Protein AF-A0ABD0LJW0-F1 (afdb_monomer)

Secondary structure (DSSP, 8-state):
-PPPHHHHHHHHHHHHHHHHHHHHHHHHHHHH-S-SEEEEEE---TT-TTPPEEEEEE-SSEEEEEEEETTEEEEEEEETT--SSS--GGGT--STTHHHHHHHHHHHHHHHHHHHHHHHHHHHHTTS-HHHHHHHHHHHHHHHHHHHHHHHHHHHHHHTTS-GGGB-GGGHHHHHHHHHHHHHHHHHHHHHHT-TTS-BTTB---------

pLDDT: mean 76.92, std 17.82, range [38.66, 97.75]

Sequence (212 aa):
MGVTRNQLYRRFTVVFLISGLVAISCLCAGIALPFWYEADWALHSPNDKDGPRYLVYQGLWSDYVCKQLDNYDDCVVNWHQDYRGDYREDMLHVMPKLNLLRGVELASLAFGVLSGIGLIFLPLSLTRGGWRQYLAQAVFAGFSLLAGFLAVLGVLVLTAKSAPSSLHWALVLPTVAGFLWLFNGSMSFVVCRYDPTYGTPDNPVVPIVESE

Solvent-accessible surface area (backbone atoms only — not comparable to full-atom values): 11427 Å² total; per-residue (Å²): 136,80,80,54,73,71,58,55,53,51,51,51,54,50,50,47,50,54,45,47,51,50,20,51,52,29,33,54,50,24,51,67,37,28,40,41,32,51,46,84,40,66,62,53,54,99,86,39,94,83,46,62,39,30,45,34,26,38,32,78,58,28,32,38,39,29,38,58,47,104,88,49,80,56,65,48,80,47,52,85,81,69,84,76,81,89,69,65,62,89,85,61,76,68,69,81,57,55,71,57,39,49,51,35,42,51,50,14,50,52,28,42,51,54,15,54,54,28,56,67,45,39,72,63,23,73,80,70,49,71,72,52,36,51,52,32,49,51,49,21,23,52,25,15,36,51,13,11,50,29,23,38,46,36,48,48,61,45,61,77,75,47,62,80,90,29,58,37,73,33,49,54,28,24,39,52,17,9,51,42,25,36,49,47,16,53,49,44,56,52,56,63,65,71,36,76,88,48,53,40,98,92,49,64,59,73,78,84,75,81,77,130

Nearest PDB structures (foldseek):
  8p3x-assembly1_F  TM=7.386E-01  e=5.254E-06  Rattus norvegicus
  7tnk-assembly1_A  TM=5.268E-01  e=1.361E-05  Rattus norvegicus
  1o5h-assembly1_B  TM=4.701E-01  e=3.563E+00  Thermotoga maritima
  8fls-assembly1_R  TM=3.733E-01  e=1.992E+00  Homo sapiens
  1lvf-assembly2_B  TM=4.101E-01  e=9.227E+00  Rattus norvegicus

Mean predicted aligned error: 10.53 Å

Structure (mmCIF, N/CA/C/O backbone):
data_AF-A0ABD0LJW0-F1
#
_entry.id   AF-A0ABD0LJW0-F1
#
loop_
_atom_site.group_PDB
_atom_site.id
_atom_site.type_symbol
_atom_site.label_atom_id
_atom_site.label_alt_id
_atom_site.label_comp_id
_atom_site.label_asym_id
_atom_site.label_entity_id
_atom_site.label_seq_id
_atom_site.pdbx_PDB_ins_code
_atom_site.Cartn_x
_atom_site.Cartn_y
_atom_site.Cartn_z
_atom_site.occupancy
_atom_site.B_iso_or_equiv
_atom_site.auth_seq_id
_atom_site.auth_comp_id
_atom_site.auth_asym_id
_atom_site.auth_atom_id
_atom_site.pdbx_PDB_model_num
ATOM 1 N N . MET A 1 1 ? -15.414 -20.878 31.503 1.00 40.34 1 MET A N 1
ATOM 2 C CA . MET A 1 1 ? -14.516 -19.777 31.919 1.00 40.34 1 MET A CA 1
ATOM 3 C C . MET A 1 1 ? -14.621 -18.673 30.877 1.00 40.34 1 MET A C 1
ATOM 5 O O . MET A 1 1 ? -14.101 -18.838 29.782 1.00 40.34 1 MET A O 1
ATOM 9 N N . GLY A 1 2 ? -15.405 -17.629 31.152 1.00 45.53 2 GLY A N 1
ATOM 10 C CA . GLY A 1 2 ? -15.681 -16.566 30.181 1.00 45.53 2 GLY A CA 1
ATOM 11 C C . GLY A 1 2 ? -14.517 -15.585 30.090 1.00 45.53 2 GLY A C 1
ATOM 12 O O . GLY A 1 2 ? -14.105 -15.025 31.103 1.00 45.53 2 GLY A O 1
ATOM 13 N N . VAL A 1 3 ? -13.983 -15.376 28.887 1.00 48.34 3 VAL A N 1
ATOM 14 C CA . VAL A 1 3 ? -13.090 -14.245 28.603 1.00 48.34 3 VAL A CA 1
ATOM 15 C C . VAL A 1 3 ? -13.869 -12.969 28.917 1.00 48.34 3 VAL A C 1
ATOM 17 O O . VAL A 1 3 ? -14.946 -12.751 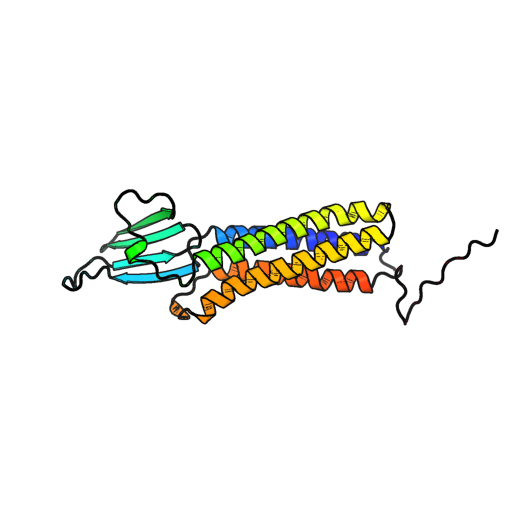28.366 1.00 48.34 3 VAL A O 1
ATOM 20 N N . THR A 1 4 ? -13.366 -12.135 29.826 1.00 61.56 4 THR A N 1
ATOM 21 C CA . THR A 1 4 ? -14.036 -10.874 30.160 1.00 61.56 4 THR A CA 1
ATOM 22 C C . THR A 1 4 ? -14.007 -9.941 28.943 1.00 61.56 4 THR A C 1
ATOM 24 O O . THR A 1 4 ? -12.991 -9.835 28.261 1.00 61.56 4 THR A O 1
ATOM 27 N N . ARG A 1 5 ? -15.124 -9.259 28.652 1.00 60.16 5 ARG A N 1
ATOM 28 C CA . ARG A 1 5 ? -15.349 -8.310 27.533 1.00 60.16 5 ARG A CA 1
ATOM 29 C C . ARG A 1 5 ? -14.132 -7.446 27.159 1.00 60.16 5 ARG A C 1
ATOM 31 O O . ARG A 1 5 ? -13.770 -7.338 25.989 1.00 60.16 5 ARG A O 1
ATOM 38 N N . ASN A 1 6 ? -13.457 -6.887 28.163 1.00 63.88 6 ASN A N 1
ATOM 39 C CA . ASN A 1 6 ? -12.286 -6.025 27.978 1.00 63.88 6 ASN A CA 1
ATOM 40 C C . ASN A 1 6 ? -11.052 -6.776 27.453 1.00 63.88 6 ASN A C 1
ATOM 42 O O . ASN A 1 6 ? -10.208 -6.177 26.793 1.00 63.88 6 ASN A O 1
ATOM 46 N N . GLN A 1 7 ? -10.929 -8.080 27.713 1.00 69.62 7 GLN A N 1
ATOM 47 C CA . GLN A 1 7 ? -9.833 -8.897 27.197 1.00 69.62 7 GLN A CA 1
ATOM 48 C C . GLN A 1 7 ? -10.007 -9.222 25.712 1.00 69.62 7 GLN A C 1
ATOM 50 O O . GLN A 1 7 ? -9.015 -9.202 24.988 1.00 69.62 7 GLN A O 1
ATOM 55 N N . LEU A 1 8 ? -11.233 -9.485 25.242 1.00 71.56 8 LEU A N 1
ATOM 56 C CA . LEU A 1 8 ? -11.484 -9.770 23.824 1.00 71.56 8 LEU A CA 1
ATOM 57 C C . LEU A 1 8 ? -11.224 -8.525 22.962 1.00 71.56 8 LEU A C 1
ATOM 59 O O . LEU A 1 8 ? -10.440 -8.587 22.016 1.00 71.56 8 LEU A O 1
ATOM 63 N N . TYR A 1 9 ? -11.789 -7.379 23.353 1.00 71.75 9 TYR A N 1
ATOM 64 C CA . TYR A 1 9 ? -11.564 -6.102 22.671 1.00 71.75 9 TYR A CA 1
ATOM 65 C C . TYR A 1 9 ? -10.090 -5.713 22.637 1.00 71.75 9 TYR A C 1
ATOM 67 O O . TYR A 1 9 ? -9.562 -5.383 21.581 1.00 71.75 9 TYR A O 1
ATOM 75 N N . ARG A 1 10 ? -9.390 -5.829 23.770 1.00 76.81 10 ARG A N 1
ATOM 76 C CA . ARG A 1 10 ? -7.961 -5.515 23.844 1.00 76.81 10 ARG A CA 1
ATOM 77 C C . ARG A 1 10 ? -7.123 -6.420 22.939 1.00 76.81 10 ARG A C 1
ATOM 79 O O . ARG A 1 10 ? -6.186 -5.930 22.319 1.00 76.81 10 ARG A O 1
ATOM 86 N N . ARG A 1 11 ? -7.462 -7.711 22.823 1.00 84.12 11 ARG A N 1
ATOM 87 C CA . ARG A 1 11 ? -6.785 -8.639 21.899 1.00 84.12 11 ARG A CA 1
ATOM 88 C C . ARG A 1 11 ? -6.999 -8.230 20.443 1.00 84.12 11 ARG A C 1
ATOM 90 O O . ARG A 1 11 ? -6.020 -8.136 19.711 1.00 84.12 11 ARG A O 1
ATOM 97 N N . PHE A 1 12 ? -8.232 -7.922 20.041 1.00 84.94 12 PHE A N 1
ATOM 98 C CA . PHE A 1 12 ? -8.511 -7.479 18.671 1.00 84.94 12 PHE A CA 1
ATOM 99 C C . PHE A 1 12 ? -7.875 -6.128 18.347 1.00 84.94 12 PHE A C 1
ATOM 101 O O . PHE A 1 12 ? -7.262 -6.000 17.294 1.00 84.94 12 PHE A O 1
ATOM 108 N N . THR A 1 13 ? -7.915 -5.153 19.258 1.00 84.62 13 THR A N 1
ATOM 109 C CA . THR A 1 13 ? -7.220 -3.871 19.065 1.00 84.62 13 THR A CA 1
ATOM 110 C C . THR A 1 13 ? -5.719 -4.070 18.862 1.00 84.62 13 THR A C 1
ATOM 112 O O . THR A 1 13 ? -5.146 -3.442 17.979 1.00 84.62 13 THR A O 1
ATOM 115 N N . VAL A 1 14 ? -5.079 -4.964 19.624 1.00 87.38 14 VAL A N 1
ATOM 116 C CA . VAL A 1 14 ? -3.652 -5.281 19.437 1.00 87.38 14 VAL A CA 1
ATOM 117 C C . VAL A 1 14 ? -3.401 -5.931 18.074 1.00 87.38 14 VAL A C 1
ATOM 119 O O . VAL A 1 14 ? -2.467 -5.534 17.382 1.00 87.38 14 VAL A O 1
ATOM 122 N N . VAL A 1 15 ? -4.244 -6.880 17.655 1.00 91.19 15 VAL A N 1
ATOM 123 C CA . VAL A 1 15 ? -4.134 -7.518 16.330 1.00 91.19 15 VAL A CA 1
ATOM 124 C C . VAL A 1 15 ? -4.293 -6.490 15.209 1.00 91.19 15 VAL A C 1
ATOM 126 O O . VAL A 1 15 ? -3.479 -6.472 14.287 1.00 91.19 15 VAL A O 1
ATOM 129 N N . PHE A 1 16 ? -5.285 -5.603 15.296 1.00 91.88 16 PHE A N 1
ATOM 130 C CA . PHE A 1 16 ? -5.503 -4.534 14.320 1.00 91.88 16 PHE A CA 1
ATOM 131 C C . PHE A 1 16 ? -4.353 -3.522 14.293 1.00 91.88 16 PHE A C 1
ATOM 133 O O . PHE A 1 16 ? -3.975 -3.056 13.223 1.00 91.88 16 PHE A O 1
ATOM 140 N N . LEU A 1 17 ? -3.753 -3.220 15.447 1.00 90.25 17 LEU A N 1
ATOM 141 C CA . LEU A 1 17 ? -2.597 -2.330 15.532 1.00 90.25 17 LEU A CA 1
ATOM 142 C C . LEU A 1 17 ? -1.371 -2.948 14.858 1.00 90.25 17 LEU A C 1
ATOM 144 O O . LEU A 1 17 ? -0.747 -2.303 14.021 1.00 90.25 17 LEU A O 1
ATOM 148 N N . ILE A 1 18 ? -1.047 -4.203 15.180 1.00 93.56 18 ILE A N 1
ATOM 149 C CA . ILE A 1 18 ? 0.107 -4.898 14.593 1.00 93.56 18 ILE A CA 1
ATOM 150 C C . ILE A 1 18 ? -0.082 -5.060 13.084 1.00 93.56 18 ILE A C 1
ATOM 152 O O . ILE A 1 18 ? 0.795 -4.686 12.312 1.00 93.56 18 ILE A O 1
ATOM 156 N N . SER A 1 19 ? -1.235 -5.570 12.651 1.00 95.00 19 SER A N 1
ATOM 157 C CA . SER A 1 19 ? -1.535 -5.733 11.222 1.00 95.00 19 SER A CA 1
ATOM 158 C C . SER A 1 19 ? -1.574 -4.398 10.475 1.00 95.00 19 SER A C 1
ATOM 160 O O . SER A 1 19 ? -1.090 -4.332 9.351 1.00 95.00 19 SER A O 1
ATOM 162 N N . GLY A 1 20 ? -2.082 -3.326 11.092 1.00 93.50 20 GLY A N 1
ATOM 163 C CA . GLY A 1 20 ? -2.064 -1.982 10.517 1.00 93.50 20 GLY A CA 1
ATOM 164 C C . GLY A 1 20 ? -0.648 -1.429 10.349 1.00 93.50 20 GLY A C 1
ATOM 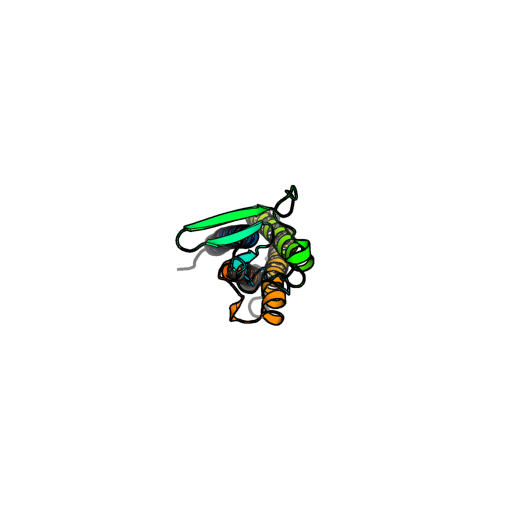165 O O . GLY A 1 20 ? -0.338 -0.876 9.297 1.00 93.50 20 GLY A O 1
ATOM 166 N N . LEU A 1 21 ? 0.232 -1.628 11.336 1.00 94.38 21 LEU A N 1
ATOM 167 C CA . LEU A 1 21 ? 1.645 -1.251 11.224 1.00 94.38 21 LEU A CA 1
ATOM 168 C C . LEU A 1 21 ? 2.343 -2.032 10.108 1.00 94.38 21 LEU A C 1
ATOM 170 O O . LEU A 1 21 ? 3.019 -1.426 9.282 1.00 94.38 21 LEU A O 1
ATOM 174 N N . VAL A 1 22 ? 2.129 -3.350 10.042 1.00 96.25 22 VAL A N 1
ATOM 175 C CA . VAL A 1 22 ? 2.673 -4.192 8.966 1.00 96.25 22 VAL A CA 1
ATOM 176 C C . VAL A 1 22 ? 2.157 -3.727 7.602 1.00 96.25 22 VAL A C 1
ATOM 178 O O . VAL A 1 22 ? 2.954 -3.585 6.680 1.00 96.25 22 VAL A O 1
ATOM 181 N N . ALA A 1 23 ? 0.863 -3.417 7.475 1.00 96.38 23 ALA A N 1
ATOM 182 C CA . ALA A 1 23 ? 0.284 -2.913 6.232 1.00 96.38 23 ALA A CA 1
ATOM 183 C C . ALA A 1 23 ? 0.929 -1.591 5.787 1.00 96.38 23 ALA A C 1
ATOM 185 O O . ALA A 1 23 ? 1.334 -1.471 4.633 1.00 96.38 23 ALA A O 1
ATOM 186 N N . ILE A 1 24 ? 1.106 -0.632 6.704 1.00 96.06 24 ILE A N 1
ATOM 187 C CA . ILE A 1 24 ? 1.786 0.640 6.410 1.00 96.06 24 ILE A CA 1
ATOM 188 C C . ILE A 1 24 ? 3.236 0.390 5.984 1.00 96.06 24 ILE A C 1
ATOM 190 O O . ILE A 1 24 ? 3.676 0.941 4.979 1.00 96.06 24 ILE A O 1
ATOM 194 N N . SER A 1 25 ? 3.977 -0.455 6.706 1.00 96.25 25 SER A N 1
ATOM 195 C CA . SER A 1 25 ? 5.366 -0.778 6.366 1.00 96.25 25 SER A CA 1
ATOM 196 C C . SER A 1 25 ? 5.485 -1.437 4.992 1.00 96.25 25 SER A C 1
ATOM 198 O O . SER A 1 25 ? 6.335 -1.030 4.202 1.00 96.25 25 SER A O 1
ATOM 200 N N . CYS A 1 26 ? 4.618 -2.405 4.682 1.00 96.50 26 CYS A N 1
ATOM 201 C CA . CYS A 1 26 ? 4.565 -3.043 3.370 1.00 96.50 26 CYS A CA 1
ATOM 202 C C . CYS A 1 26 ? 4.219 -2.036 2.271 1.00 96.50 26 CYS A C 1
ATOM 204 O O . CYS A 1 26 ? 4.888 -2.027 1.243 1.00 96.50 26 CYS A O 1
ATOM 206 N N . LEU A 1 27 ? 3.232 -1.160 2.484 1.00 95.31 27 LEU A N 1
ATOM 207 C CA . LEU A 1 27 ? 2.862 -0.170 1.478 1.00 95.31 27 LEU A CA 1
ATOM 208 C C . LEU A 1 27 ? 3.996 0.835 1.236 1.00 95.31 27 LEU A C 1
ATOM 210 O O . LEU A 1 27 ? 4.363 1.065 0.089 1.00 95.31 27 LEU A O 1
ATOM 214 N N . CYS A 1 28 ? 4.597 1.388 2.293 1.00 96.00 28 CYS A N 1
ATOM 215 C CA . CYS A 1 28 ? 5.726 2.312 2.169 1.00 96.00 28 CYS A CA 1
ATOM 216 C C . CYS A 1 28 ? 6.919 1.663 1.458 1.00 96.00 28 CYS A C 1
ATOM 218 O O . CYS A 1 28 ? 7.504 2.276 0.568 1.00 96.00 28 CYS A O 1
ATOM 220 N N . ALA A 1 29 ? 7.261 0.421 1.822 1.00 95.31 29 ALA A N 1
ATOM 221 C CA . ALA A 1 29 ? 8.330 -0.324 1.166 1.00 95.31 29 ALA A CA 1
ATOM 222 C C . ALA A 1 29 ? 8.000 -0.585 -0.308 1.00 95.31 29 ALA A C 1
ATOM 224 O O . ALA A 1 29 ? 8.829 -0.315 -1.170 1.00 95.31 29 ALA A O 1
ATOM 225 N N . GLY A 1 30 ? 6.777 -1.032 -0.604 1.00 93.69 30 GLY A N 1
ATOM 226 C CA . GLY A 1 30 ? 6.290 -1.216 -1.967 1.00 93.69 30 GLY A CA 1
ATOM 227 C C . GLY A 1 30 ? 6.442 0.058 -2.784 1.00 93.69 30 GLY A C 1
ATOM 228 O O . GLY A 1 30 ? 7.096 0.038 -3.816 1.00 93.69 30 GLY A O 1
ATOM 229 N N . ILE A 1 31 ? 5.926 1.182 -2.288 1.00 92.81 31 ILE A N 1
ATOM 230 C CA . ILE A 1 31 ? 5.981 2.475 -2.976 1.00 92.81 31 ILE A CA 1
ATOM 231 C C . ILE A 1 31 ? 7.425 2.942 -3.226 1.00 92.81 31 ILE A C 1
ATOM 233 O O . ILE A 1 31 ? 7.706 3.497 -4.287 1.00 92.81 31 ILE A O 1
ATOM 237 N N . ALA A 1 32 ? 8.334 2.738 -2.270 1.00 92.56 32 ALA A N 1
ATOM 238 C CA . ALA A 1 32 ? 9.711 3.222 -2.357 1.00 92.56 32 ALA A CA 1
ATOM 239 C C . ALA A 1 32 ? 10.608 2.391 -3.293 1.00 92.56 32 ALA A C 1
ATOM 241 O O . ALA A 1 32 ? 11.599 2.912 -3.803 1.00 92.56 32 ALA A O 1
ATOM 242 N N . LEU A 1 33 ? 10.293 1.110 -3.500 1.00 92.81 33 LEU A N 1
ATOM 243 C CA . LEU A 1 33 ? 11.148 0.196 -4.255 1.00 92.81 33 LEU A CA 1
ATOM 244 C C . LEU A 1 33 ? 11.018 0.380 -5.780 1.00 92.81 33 LEU A C 1
ATOM 246 O O . LEU A 1 33 ? 9.903 0.522 -6.286 1.00 92.81 33 LEU A O 1
ATOM 250 N N . PRO A 1 34 ? 12.129 0.266 -6.536 1.00 89.38 34 PRO A N 1
ATOM 251 C CA . PRO A 1 34 ? 12.143 0.402 -7.993 1.00 89.38 34 PRO A CA 1
ATOM 252 C C . PRO A 1 34 ? 11.691 -0.860 -8.755 1.00 89.38 34 PRO A C 1
ATOM 254 O O . PRO A 1 34 ? 11.767 -0.909 -9.972 1.00 89.38 34 PRO A O 1
ATOM 257 N N . PHE A 1 35 ? 11.229 -1.911 -8.069 1.00 90.88 35 PHE A N 1
ATOM 258 C CA . PHE A 1 35 ? 10.972 -3.230 -8.669 1.00 90.88 35 PHE A CA 1
ATOM 259 C C . PHE A 1 35 ? 9.479 -3.489 -8.934 1.00 90.88 35 PHE A C 1
ATOM 261 O O . PHE A 1 35 ? 8.950 -4.526 -8.524 1.00 90.88 35 PHE A O 1
ATOM 268 N N . TRP A 1 36 ? 8.771 -2.547 -9.565 1.00 90.56 36 TRP A N 1
ATOM 269 C CA . TRP A 1 36 ? 7.354 -2.733 -9.930 1.00 90.56 36 TRP A CA 1
ATOM 270 C C . TRP A 1 36 ? 7.207 -3.352 -11.311 1.00 90.56 36 TRP A C 1
ATOM 272 O O . TRP A 1 36 ? 6.383 -4.248 -11.510 1.00 90.56 36 TRP A O 1
ATOM 282 N N . TYR A 1 37 ? 7.999 -2.850 -12.252 1.00 85.81 37 TYR A N 1
ATOM 283 C CA . TYR A 1 37 ? 7.888 -3.173 -13.662 1.00 85.81 37 TYR A CA 1
ATOM 284 C C . TYR A 1 37 ? 9.279 -3.340 -14.272 1.00 85.81 37 TYR A C 1
ATOM 286 O O . TYR A 1 37 ? 10.134 -2.489 -14.063 1.00 85.81 37 TYR A O 1
ATOM 294 N N . GLU A 1 38 ? 9.515 -4.414 -15.015 1.00 84.81 38 GLU A N 1
ATOM 295 C CA . GLU A 1 38 ? 10.743 -4.610 -15.789 1.00 84.81 38 GLU A CA 1
ATOM 296 C C . GLU A 1 38 ? 10.514 -4.296 -17.252 1.00 84.81 38 GLU A C 1
ATOM 298 O O . GLU A 1 38 ? 9.533 -4.713 -17.875 1.00 84.81 38 GLU A O 1
ATOM 303 N N . ALA A 1 39 ? 11.457 -3.546 -17.798 1.00 77.06 39 ALA A N 1
ATOM 304 C CA . ALA A 1 39 ? 11.541 -3.277 -19.207 1.00 77.06 39 ALA A CA 1
ATOM 305 C C . ALA A 1 39 ? 12.965 -3.586 -19.671 1.00 77.06 39 ALA A C 1
ATOM 307 O O . ALA A 1 39 ? 13.928 -2.976 -19.206 1.00 77.06 39 ALA A O 1
ATOM 308 N N . ASP A 1 40 ? 13.083 -4.524 -20.605 1.00 66.19 40 ASP A N 1
ATOM 309 C CA . ASP A 1 40 ? 14.335 -4.781 -21.306 1.00 66.19 40 ASP A CA 1
ATOM 310 C C . ASP A 1 40 ? 14.429 -3.800 -22.481 1.00 66.19 40 ASP A C 1
ATOM 312 O O . ASP A 1 40 ? 13.624 -3.847 -23.419 1.00 66.19 40 ASP A O 1
ATOM 316 N N . TRP A 1 41 ? 15.360 -2.849 -22.387 1.00 64.19 41 TRP A N 1
ATOM 317 C CA . TRP A 1 41 ? 15.601 -1.855 -23.425 1.00 64.19 41 TRP A CA 1
ATOM 318 C C . TRP A 1 41 ? 16.948 -2.113 -24.062 1.00 64.19 41 TRP A C 1
ATOM 320 O O . TRP A 1 41 ? 18.008 -1.753 -23.549 1.00 64.19 41 TRP A O 1
ATOM 330 N N . ALA A 1 42 ? 16.901 -2.636 -25.277 1.00 51.16 42 ALA A N 1
ATOM 331 C CA . ALA A 1 42 ? 17.996 -2.420 -26.189 1.00 51.16 42 ALA A CA 1
ATOM 332 C C . ALA A 1 42 ? 17.857 -0.979 -26.708 1.00 51.16 42 ALA A C 1
ATOM 334 O O . ALA A 1 42 ? 16.914 -0.674 -27.440 1.00 51.16 42 ALA A O 1
ATOM 335 N N . LEU A 1 43 ? 18.767 -0.079 -26.318 1.00 51.31 43 LEU A N 1
ATOM 336 C CA . LEU A 1 43 ? 18.873 1.277 -26.876 1.00 51.31 43 LEU A CA 1
ATOM 337 C C . LEU A 1 43 ? 19.392 1.163 -28.320 1.00 51.31 43 LEU A C 1
ATOM 339 O O . LEU A 1 43 ? 20.506 1.553 -28.650 1.00 51.31 43 LEU A O 1
ATOM 343 N N . HIS A 1 44 ? 18.598 0.546 -29.193 1.00 44.72 44 HIS A N 1
ATOM 344 C CA . HIS A 1 44 ? 18.846 0.561 -30.620 1.00 44.72 44 HIS A CA 1
ATOM 345 C C . HIS A 1 44 ? 18.458 1.956 -31.093 1.00 44.72 44 HIS A C 1
ATOM 347 O O . HIS A 1 44 ? 17.279 2.286 -31.240 1.00 44.72 44 HIS A O 1
ATOM 353 N N . SER A 1 45 ? 19.460 2.783 -31.388 1.00 39.91 45 SER A N 1
ATOM 354 C CA . SER A 1 45 ? 19.283 3.698 -32.510 1.00 39.91 45 SER A CA 1
ATOM 355 C C . SER A 1 45 ? 18.782 2.845 -33.686 1.00 39.91 45 SER A C 1
ATOM 357 O O . SER A 1 45 ? 19.311 1.748 -33.875 1.00 39.91 45 SER A O 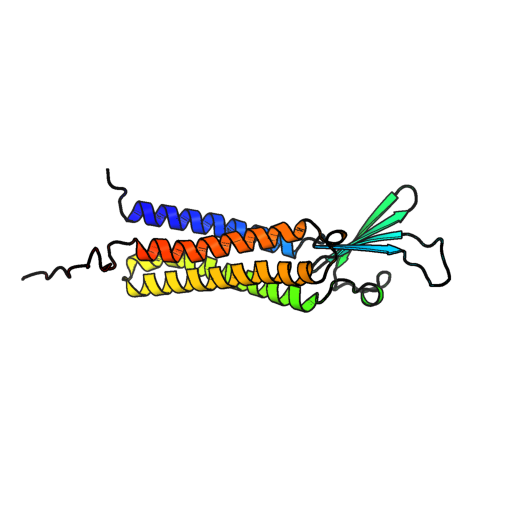1
ATOM 359 N N . PRO A 1 46 ? 17.797 3.280 -34.491 1.00 44.59 46 PRO A N 1
ATOM 360 C CA . PRO A 1 46 ? 17.283 2.499 -35.623 1.00 44.59 46 PRO A CA 1
ATOM 361 C C . PRO A 1 46 ? 18.365 1.975 -36.591 1.00 44.59 46 PRO A C 1
ATOM 363 O O . PRO A 1 46 ? 18.085 1.100 -37.405 1.00 44.59 46 PRO A O 1
ATOM 366 N N . ASN A 1 47 ? 19.593 2.496 -36.487 1.00 47.50 47 ASN A N 1
ATOM 367 C CA . ASN A 1 47 ? 20.753 2.155 -37.299 1.00 47.50 47 ASN A CA 1
ATOM 368 C C . ASN A 1 47 ? 21.865 1.373 -36.572 1.00 47.50 47 ASN A C 1
ATOM 370 O O . ASN A 1 47 ? 22.869 1.083 -37.217 1.00 47.50 47 ASN A O 1
ATOM 374 N N . ASP A 1 48 ? 21.732 1.034 -35.285 1.00 45.34 48 ASP A N 1
ATOM 375 C CA . ASP A 1 48 ? 22.823 0.424 -34.510 1.00 45.34 48 ASP A CA 1
ATOM 376 C C . ASP A 1 48 ? 22.359 -0.862 -33.808 1.00 45.34 48 ASP A C 1
ATOM 378 O O . ASP A 1 48 ? 21.603 -0.827 -32.836 1.00 45.34 48 ASP A O 1
ATOM 382 N N . LYS A 1 49 ? 22.758 -2.014 -34.363 1.00 54.25 49 LYS A N 1
ATOM 383 C CA . LYS A 1 49 ? 22.390 -3.357 -33.870 1.00 54.25 49 LYS A CA 1
ATOM 384 C C . LYS A 1 49 ? 23.287 -3.846 -32.727 1.00 54.25 49 LYS A C 1
ATOM 386 O O . LYS A 1 49 ? 22.926 -4.818 -32.070 1.00 54.25 49 LYS A O 1
ATOM 391 N N . ASP A 1 50 ? 24.394 -3.150 -32.470 1.00 55.66 50 ASP A N 1
ATOM 392 C CA . ASP A 1 50 ? 25.410 -3.516 -31.473 1.00 55.66 50 ASP A CA 1
ATOM 393 C C . ASP A 1 50 ? 25.385 -2.586 -30.241 1.00 55.66 50 ASP A C 1
ATOM 395 O O . ASP A 1 50 ? 26.335 -2.526 -29.460 1.00 55.66 50 ASP A O 1
ATOM 399 N N . GLY A 1 51 ? 24.292 -1.837 -30.055 1.00 56.81 51 GLY A N 1
ATOM 400 C CA . GLY A 1 51 ? 24.131 -0.929 -28.923 1.00 56.81 51 GLY A CA 1
ATOM 401 C C . GLY A 1 51 ? 24.062 -1.658 -27.568 1.00 56.81 51 GLY A C 1
ATOM 402 O O . GLY A 1 51 ? 23.561 -2.786 -27.495 1.00 56.81 51 GLY A O 1
ATOM 403 N N . PRO A 1 52 ? 24.517 -1.020 -26.471 1.00 60.84 52 PRO A N 1
ATOM 404 C CA . PRO A 1 52 ? 24.448 -1.606 -25.135 1.00 60.84 52 PRO A CA 1
ATOM 405 C C . PRO A 1 52 ? 22.997 -1.913 -24.735 1.00 60.84 52 PRO A C 1
ATOM 407 O O . PRO A 1 52 ? 22.091 -1.098 -24.944 1.00 60.84 52 PRO A O 1
ATOM 410 N N . ARG A 1 53 ? 22.780 -3.097 -24.150 1.00 69.06 53 ARG A N 1
ATOM 411 C CA . ARG A 1 53 ? 21.492 -3.488 -23.562 1.00 69.06 53 ARG A CA 1
ATOM 412 C C . ARG A 1 53 ? 21.375 -2.924 -22.151 1.00 69.06 53 ARG A C 1
ATOM 414 O O . ARG A 1 53 ? 22.339 -2.951 -21.383 1.00 69.06 53 ARG A O 1
ATOM 421 N N . TYR A 1 54 ? 20.196 -2.412 -21.825 1.00 72.94 54 TYR A N 1
ATOM 422 C CA . TYR A 1 54 ? 19.879 -1.873 -20.513 1.00 72.94 54 TYR A CA 1
ATOM 423 C C . TYR A 1 54 ? 18.706 -2.637 -19.924 1.00 72.94 54 TYR A C 1
ATOM 425 O O . TYR A 1 54 ? 17.625 -2.691 -20.512 1.00 72.94 54 TYR A O 1
ATOM 433 N N . LEU A 1 55 ? 18.920 -3.168 -18.728 1.00 79.31 55 LEU A N 1
ATOM 434 C CA . LEU A 1 55 ? 17.859 -3.733 -17.918 1.00 79.31 55 LEU A CA 1
ATOM 435 C C . LEU A 1 55 ? 17.321 -2.636 -17.004 1.00 79.31 55 LEU A C 1
ATOM 437 O O . LEU A 1 55 ? 18.071 -2.074 -16.201 1.00 79.31 55 LEU A O 1
ATOM 441 N N . VAL A 1 56 ? 16.039 -2.304 -17.141 1.00 80.38 56 VAL A N 1
ATOM 442 C CA . VAL A 1 56 ? 15.416 -1.215 -16.385 1.00 80.38 56 VAL A CA 1
ATOM 443 C C . VAL A 1 56 ? 14.318 -1.771 -15.493 1.00 80.38 56 VAL A C 1
ATOM 445 O O . VAL A 1 56 ? 13.302 -2.271 -15.977 1.00 80.38 56 VAL A O 1
ATOM 448 N N . TYR A 1 57 ? 14.498 -1.620 -14.185 1.00 85.69 57 TYR A N 1
ATOM 449 C CA . TYR A 1 57 ? 13.454 -1.838 -13.194 1.00 85.69 57 TYR A CA 1
ATOM 450 C C . TYR A 1 57 ? 12.837 -0.488 -12.837 1.00 85.69 57 TYR A C 1
ATOM 452 O O . TYR A 1 57 ? 13.502 0.390 -12.290 1.00 85.69 57 TYR A O 1
ATOM 460 N N . GLN A 1 58 ? 11.571 -0.307 -13.184 1.00 84.56 58 GLN A N 1
ATOM 461 C CA . GLN A 1 58 ? 10.821 0.918 -12.945 1.00 84.56 58 GLN A CA 1
ATOM 462 C C . GLN A 1 58 ? 10.021 0.805 -11.650 1.00 84.56 58 GLN A C 1
ATOM 464 O O . GLN A 1 58 ? 9.296 -0.175 -11.425 1.00 84.56 58 GLN A O 1
ATOM 469 N N . GLY A 1 59 ? 10.134 1.832 -10.812 1.00 88.38 59 GLY A N 1
ATOM 470 C CA . GLY A 1 59 ? 9.315 2.026 -9.623 1.00 88.38 59 GLY A CA 1
ATOM 471 C C . GLY A 1 59 ? 8.381 3.214 -9.746 1.00 88.38 59 GLY A C 1
ATOM 472 O O . GLY A 1 59 ? 8.290 3.885 -10.770 1.00 88.38 59 GLY A O 1
ATOM 473 N N . LEU A 1 60 ? 7.695 3.518 -8.644 1.00 87.25 60 LEU A N 1
ATOM 474 C CA . LEU A 1 60 ? 6.844 4.703 -8.594 1.00 87.25 60 LEU A CA 1
ATOM 475 C C . LEU A 1 60 ? 7.653 6.002 -8.524 1.00 87.25 60 LEU A C 1
ATOM 477 O O . LEU A 1 60 ? 7.212 6.994 -9.089 1.00 87.25 60 LEU A O 1
ATOM 481 N N . TRP A 1 61 ? 8.801 6.027 -7.844 1.00 86.12 61 TRP A N 1
ATOM 482 C CA . TRP A 1 61 ? 9.563 7.266 -7.581 1.00 86.12 61 TRP A CA 1
ATOM 483 C C . TRP A 1 61 ? 11.017 7.234 -8.042 1.00 86.12 61 TRP A C 1
ATOM 485 O O . TRP A 1 61 ? 11.654 8.283 -8.155 1.00 86.12 61 TRP A O 1
ATOM 495 N N . SER A 1 62 ? 11.545 6.033 -8.249 1.00 85.69 62 SER A N 1
ATOM 496 C CA . SER A 1 62 ? 12.900 5.814 -8.721 1.00 85.69 62 SER A CA 1
ATOM 497 C C . SER A 1 62 ? 12.924 4.630 -9.671 1.00 85.69 62 SER A C 1
ATOM 499 O O . SER A 1 62 ? 12.124 3.699 -9.532 1.00 85.69 62 SER A O 1
ATOM 501 N N . ASP A 1 63 ? 13.862 4.683 -10.604 1.00 84.06 63 ASP A N 1
ATOM 502 C CA . ASP A 1 63 ? 14.180 3.607 -11.527 1.00 84.06 63 ASP A CA 1
ATOM 503 C C . ASP A 1 63 ? 15.558 3.045 -11.169 1.00 84.06 63 ASP A C 1
ATOM 505 O O . ASP A 1 63 ? 16.474 3.788 -10.806 1.00 84.06 63 ASP A O 1
ATOM 509 N N . TYR A 1 64 ? 15.724 1.735 -11.288 1.00 84.12 64 TYR A N 1
ATOM 510 C CA . TYR A 1 64 ? 17.004 1.054 -11.160 1.00 84.12 64 TYR A CA 1
ATOM 511 C C . TYR A 1 64 ? 17.437 0.568 -12.541 1.00 84.12 64 TYR A C 1
ATOM 513 O O . TYR A 1 64 ? 16.816 -0.320 -13.127 1.00 84.12 64 TYR A O 1
ATOM 521 N N . VAL A 1 65 ? 18.473 1.205 -13.081 1.00 80.50 65 VAL A N 1
ATOM 522 C CA . VAL A 1 65 ? 18.953 0.992 -14.449 1.00 80.50 65 VAL A CA 1
ATOM 523 C C . VAL A 1 65 ? 20.285 0.268 -14.384 1.00 80.50 65 VAL A C 1
ATOM 525 O O . VAL A 1 65 ? 21.244 0.812 -13.843 1.00 80.50 65 VAL A O 1
ATOM 528 N N . CYS A 1 66 ? 20.354 -0.922 -14.965 1.00 77.94 66 CYS A N 1
ATOM 529 C CA . CYS A 1 66 ? 21.576 -1.706 -15.083 1.00 77.94 66 CYS A CA 1
ATOM 530 C C . CYS A 1 66 ? 22.047 -1.722 -16.535 1.00 77.94 66 CYS A C 1
ATOM 532 O O . CYS A 1 66 ? 21.309 -2.130 -17.438 1.00 77.94 66 CYS A O 1
ATOM 534 N N . LYS A 1 67 ? 23.280 -1.270 -16.769 1.00 73.56 67 LYS A N 1
ATOM 535 C CA . LYS A 1 67 ? 23.917 -1.341 -18.084 1.00 73.56 67 LYS A CA 1
ATOM 536 C C . LYS A 1 67 ? 24.621 -2.684 -18.217 1.00 73.56 67 LYS A C 1
ATOM 538 O O . LYS A 1 67 ? 25.590 -2.940 -17.509 1.00 73.56 67 LYS A O 1
ATOM 543 N N . GLN A 1 68 ? 24.163 -3.513 -19.148 1.00 64.56 68 GLN A N 1
ATOM 544 C CA . GLN A 1 68 ? 24.781 -4.806 -19.405 1.00 64.56 68 GLN A CA 1
ATOM 545 C C . GLN A 1 68 ? 25.987 -4.598 -20.334 1.00 64.56 68 GLN A C 1
ATOM 547 O O . GLN A 1 68 ? 25.860 -4.567 -21.559 1.00 64.56 68 GLN A O 1
ATOM 552 N N . LEU A 1 69 ? 27.157 -4.361 -19.738 1.00 58.00 69 LEU A N 1
ATOM 553 C CA . LEU A 1 69 ? 28.457 -4.391 -20.413 1.00 58.00 69 LEU A CA 1
ATOM 554 C C . LEU A 1 69 ? 29.133 -5.722 -20.084 1.00 58.00 69 LEU A C 1
ATOM 556 O O . LEU A 1 69 ? 29.052 -6.167 -18.945 1.00 58.00 69 LEU A O 1
ATOM 560 N N . ASP A 1 70 ? 29.822 -6.311 -21.063 1.00 54.75 70 ASP A N 1
ATOM 561 C CA . ASP A 1 70 ? 30.318 -7.699 -21.150 1.00 54.75 70 ASP A CA 1
ATOM 562 C C . ASP A 1 70 ? 31.036 -8.341 -19.938 1.00 54.75 70 ASP A C 1
ATOM 564 O O . ASP A 1 70 ? 31.456 -9.482 -20.070 1.00 54.75 70 ASP A O 1
ATOM 568 N N . ASN A 1 71 ? 31.200 -7.688 -18.780 1.00 53.12 71 ASN A N 1
ATOM 569 C CA . ASN A 1 71 ? 31.590 -8.315 -17.504 1.00 53.12 71 ASN A CA 1
ATOM 570 C C . ASN A 1 71 ? 31.336 -7.441 -16.246 1.00 53.12 71 ASN A C 1
ATOM 572 O O . ASN A 1 71 ? 31.866 -7.751 -15.178 1.00 53.12 71 ASN A O 1
ATOM 576 N N . TYR A 1 72 ? 30.555 -6.356 -16.337 1.00 50.56 72 TYR A N 1
ATOM 577 C CA . TYR A 1 72 ? 30.239 -5.486 -15.194 1.00 50.56 72 TYR A CA 1
ATOM 578 C C . TYR A 1 72 ? 28.796 -4.976 -15.282 1.00 50.56 72 TYR A C 1
ATOM 580 O O . TYR A 1 72 ? 28.457 -4.245 -16.211 1.00 50.56 72 TYR A O 1
ATOM 588 N N . ASP A 1 73 ? 27.978 -5.325 -14.285 1.00 58.84 73 ASP A N 1
ATOM 589 C CA . ASP A 1 73 ? 26.668 -4.711 -14.059 1.00 58.84 73 ASP A CA 1
ATOM 590 C C . ASP A 1 73 ? 26.883 -3.361 -13.367 1.00 58.84 73 ASP A C 1
ATOM 592 O O . ASP A 1 73 ? 26.952 -3.269 -12.139 1.00 58.84 73 ASP A O 1
ATOM 596 N N . ASP A 1 74 ? 27.049 -2.304 -14.160 1.00 72.31 74 ASP A N 1
ATOM 597 C CA . ASP A 1 74 ? 27.030 -0.945 -13.624 1.00 72.31 74 ASP A CA 1
ATOM 598 C C . ASP A 1 74 ? 25.564 -0.517 -13.489 1.00 72.31 74 ASP A C 1
ATOM 600 O O . ASP A 1 74 ? 24.876 -0.256 -14.484 1.00 72.31 74 ASP A O 1
ATOM 604 N N . CYS A 1 75 ? 25.059 -0.553 -12.254 1.00 77.31 75 CYS A N 1
ATOM 605 C CA . CYS A 1 75 ? 23.671 -0.245 -11.938 1.00 77.31 75 CYS A CA 1
ATOM 606 C C . CYS A 1 75 ? 23.556 1.071 -11.171 1.00 77.31 75 CYS A C 1
ATOM 608 O O . CYS A 1 75 ? 24.203 1.272 -10.141 1.00 77.31 75 CYS A O 1
ATOM 610 N N . VAL A 1 76 ? 22.659 1.939 -11.629 1.00 80.38 76 VAL A N 1
ATOM 611 C CA . VAL A 1 76 ? 22.430 3.267 -11.056 1.00 80.38 76 VAL A CA 1
ATOM 612 C C . VAL A 1 76 ? 20.957 3.420 -10.685 1.00 80.38 76 VAL A C 1
ATOM 614 O O . VAL A 1 76 ? 20.066 2.998 -11.422 1.00 80.38 76 VAL A O 1
ATOM 617 N N . VAL A 1 77 ? 20.698 4.033 -9.527 1.00 80.38 77 VAL A N 1
ATOM 618 C CA . VAL A 1 77 ? 19.351 4.452 -9.116 1.00 80.38 77 VAL A CA 1
ATOM 619 C C . VAL A 1 77 ? 19.120 5.876 -9.609 1.00 80.38 77 VAL A C 1
ATOM 621 O O . VAL A 1 77 ? 19.821 6.794 -9.183 1.00 80.38 77 VAL A O 1
ATOM 624 N N . ASN A 1 78 ? 18.121 6.066 -10.467 1.00 75.88 78 ASN A N 1
ATOM 625 C CA . ASN A 1 78 ? 17.721 7.371 -10.983 1.00 75.88 78 ASN A CA 1
ATOM 626 C C . ASN A 1 78 ? 16.399 7.803 -10.342 1.00 75.88 78 ASN A C 1
ATOM 628 O O . ASN A 1 78 ? 15.396 7.098 -10.430 1.00 75.88 78 ASN A O 1
ATOM 632 N N . TRP A 1 79 ? 16.388 8.973 -9.703 1.00 68.19 79 TRP A N 1
ATOM 633 C CA . TRP A 1 79 ? 15.172 9.576 -9.157 1.00 68.19 79 TRP A CA 1
ATOM 634 C C . TRP A 1 79 ? 14.509 10.464 -10.203 1.00 68.19 79 TRP A C 1
ATOM 636 O O . TRP A 1 79 ? 15.185 11.250 -10.868 1.00 68.19 79 TRP A O 1
ATOM 646 N N . HIS A 1 80 ? 13.178 10.429 -10.284 1.00 66.94 80 HIS A N 1
ATOM 647 C CA . HIS A 1 80 ? 12.415 11.193 -11.284 1.00 66.94 80 HIS A CA 1
ATOM 648 C C . HIS A 1 80 ? 12.502 12.732 -11.138 1.00 66.94 80 HIS A C 1
ATOM 650 O O . HIS A 1 80 ? 11.876 13.456 -11.903 1.00 66.94 80 HIS A O 1
ATOM 656 N N . GLN A 1 81 ? 13.248 13.271 -10.164 1.00 55.75 81 GLN A N 1
ATOM 657 C CA . GLN A 1 81 ? 13.436 14.720 -9.964 1.00 55.75 81 GLN A CA 1
ATOM 658 C C . GLN A 1 81 ? 14.816 15.257 -10.402 1.00 55.75 81 GLN A C 1
ATOM 660 O O . GLN A 1 81 ? 14.956 16.471 -10.538 1.00 55.75 81 GLN A O 1
ATOM 665 N N . ASP A 1 82 ? 15.810 14.402 -10.681 1.00 52.19 82 ASP A N 1
ATOM 666 C CA . ASP A 1 82 ? 17.220 14.807 -10.874 1.00 52.19 82 ASP A CA 1
ATOM 667 C C . ASP A 1 82 ? 17.694 14.825 -12.348 1.00 52.19 82 ASP A C 1
ATOM 669 O O . ASP A 1 82 ? 18.859 14.563 -12.655 1.00 52.19 82 ASP A O 1
ATOM 673 N N . TYR A 1 83 ? 16.821 15.182 -13.298 1.00 50.97 83 TYR A N 1
ATOM 674 C CA . TYR A 1 83 ? 17.150 15.239 -14.734 1.00 50.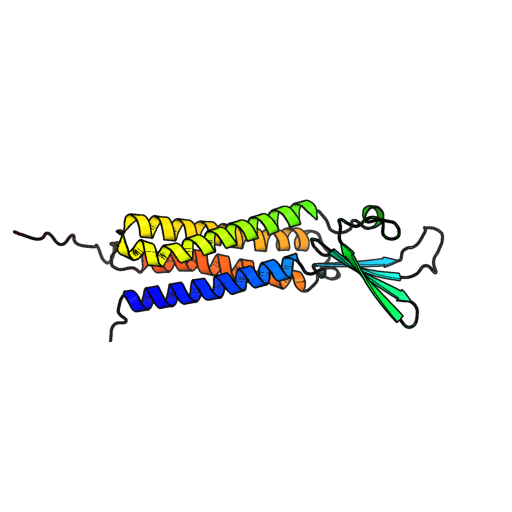97 83 TYR A CA 1
ATOM 675 C C . TYR A 1 83 ? 18.247 16.268 -15.068 1.00 50.97 83 TYR A C 1
ATOM 677 O O . TYR A 1 83 ? 17.960 17.428 -15.372 1.00 50.97 83 TYR A O 1
ATOM 685 N N . ARG A 1 84 ? 19.521 15.847 -15.045 1.00 45.88 84 ARG A N 1
ATOM 686 C CA . ARG A 1 84 ? 20.673 16.701 -15.397 1.00 45.88 84 ARG A CA 1
ATOM 687 C C . ARG A 1 84 ? 21.619 16.204 -16.493 1.00 45.88 84 ARG A C 1
ATOM 689 O O . ARG A 1 84 ? 22.555 16.940 -16.786 1.00 45.88 84 ARG A O 1
ATOM 696 N N . GLY A 1 85 ? 21.389 15.084 -17.185 1.00 48.59 85 GLY A N 1
ATOM 697 C CA . GLY A 1 85 ? 22.177 14.888 -18.416 1.00 48.59 85 GLY A CA 1
ATOM 698 C C . GLY A 1 85 ? 22.098 13.565 -19.161 1.00 48.59 85 GLY A C 1
ATOM 699 O O . GLY A 1 85 ? 21.966 13.610 -20.378 1.00 48.59 85 GLY A O 1
ATOM 700 N N . ASP A 1 86 ? 22.134 12.416 -18.481 1.00 49.88 86 ASP A N 1
ATOM 701 C CA . ASP A 1 86 ? 22.465 11.148 -19.172 1.00 49.88 86 ASP A CA 1
ATOM 702 C C . ASP A 1 86 ? 21.280 10.189 -19.375 1.00 49.88 86 ASP A C 1
ATOM 704 O O . ASP A 1 86 ? 21.322 9.305 -20.228 1.00 49.88 86 ASP A O 1
ATOM 708 N N . TYR A 1 87 ? 20.191 10.386 -18.633 1.00 49.84 87 TYR A N 1
ATOM 709 C CA . TYR A 1 87 ? 18.984 9.563 -18.679 1.00 49.84 87 TYR A CA 1
ATOM 710 C C . TYR A 1 87 ? 17.802 10.454 -19.073 1.00 49.84 87 TYR A C 1
ATOM 712 O O . TYR A 1 87 ? 17.466 11.388 -18.348 1.00 49.84 87 TYR A O 1
ATOM 720 N N . ARG A 1 88 ? 17.189 10.217 -20.238 1.00 55.12 88 ARG A N 1
ATOM 721 C CA . ARG A 1 88 ? 15.941 10.888 -20.652 1.00 55.12 88 ARG A CA 1
ATOM 722 C C . ARG A 1 88 ? 14.763 9.946 -20.403 1.00 55.12 88 ARG A C 1
ATOM 724 O O . ARG A 1 88 ? 14.565 9.023 -21.188 1.00 55.12 88 ARG A O 1
ATOM 731 N N . GLU A 1 89 ? 13.974 10.205 -19.353 1.00 53.12 89 GLU A N 1
ATOM 732 C CA . GLU A 1 89 ? 12.726 9.463 -19.052 1.00 53.12 89 GLU A CA 1
ATOM 733 C C . GLU A 1 89 ? 11.775 9.462 -20.244 1.00 53.12 89 GLU A C 1
ATOM 735 O O . GLU A 1 89 ? 11.128 8.462 -20.534 1.00 53.12 89 GLU A O 1
ATOM 740 N N . ASP A 1 90 ? 11.738 10.581 -20.969 1.00 50.47 90 ASP A N 1
ATOM 741 C CA . ASP A 1 90 ? 10.819 10.838 -22.072 1.00 50.47 90 ASP A CA 1
ATOM 742 C C . ASP A 1 90 ? 10.958 9.814 -23.211 1.00 50.47 90 ASP A C 1
ATOM 744 O O . ASP A 1 90 ? 10.000 9.561 -23.940 1.00 50.47 90 ASP A O 1
ATOM 748 N N . MET A 1 91 ? 12.145 9.213 -23.366 1.00 47.56 91 MET A N 1
ATOM 749 C CA . MET A 1 91 ? 12.402 8.154 -24.351 1.00 47.56 91 MET A CA 1
ATOM 750 C C . MET A 1 91 ? 12.089 6.742 -23.820 1.00 47.56 91 MET A C 1
ATOM 752 O O . MET A 1 91 ? 12.094 5.794 -24.599 1.00 47.56 91 MET A O 1
ATOM 756 N N . LEU A 1 92 ? 11.812 6.608 -22.519 1.00 51.47 92 LEU A N 1
ATOM 757 C CA . LEU A 1 92 ? 11.735 5.362 -21.741 1.00 51.47 92 LEU A CA 1
ATOM 758 C C . LEU A 1 92 ? 10.437 5.223 -20.918 1.00 51.47 92 LEU A C 1
ATOM 760 O O . LEU A 1 92 ? 10.309 4.276 -20.138 1.00 51.47 92 LEU A O 1
ATOM 764 N N . HIS A 1 93 ? 9.459 6.126 -21.062 1.00 52.50 93 HIS A N 1
ATOM 765 C CA . HIS A 1 93 ? 8.171 6.037 -20.363 1.00 52.50 93 HIS A CA 1
ATOM 766 C C . HIS A 1 93 ? 7.368 4.805 -20.815 1.00 52.50 93 HIS A C 1
ATOM 768 O O . HIS A 1 93 ? 6.509 4.880 -21.695 1.00 52.50 93 HIS A O 1
ATOM 774 N N . VAL A 1 94 ? 7.637 3.659 -20.188 1.00 59.91 94 VAL A N 1
ATOM 775 C CA . VAL A 1 94 ? 6.952 2.388 -20.469 1.00 59.91 94 VAL A CA 1
ATOM 776 C C . VAL A 1 94 ? 5.813 2.164 -19.502 1.00 59.91 94 VAL A C 1
ATOM 778 O O . VAL A 1 94 ? 4.767 1.666 -19.913 1.00 59.91 94 VAL A O 1
ATOM 781 N N . MET A 1 95 ? 6.001 2.528 -18.228 1.00 68.06 95 MET A N 1
ATOM 782 C CA . MET A 1 95 ? 5.022 2.218 -17.198 1.00 68.06 95 MET A CA 1
ATOM 783 C C . MET A 1 95 ? 3.684 2.912 -17.498 1.00 68.06 95 MET A C 1
ATOM 785 O O . MET A 1 95 ? 3.566 4.144 -17.413 1.00 68.06 95 MET A O 1
ATOM 789 N N . PRO A 1 96 ? 2.632 2.147 -17.843 1.00 65.88 96 PRO A N 1
ATOM 790 C CA . PRO A 1 96 ? 1.377 2.734 -18.256 1.00 65.88 96 PRO A CA 1
ATOM 791 C C . PRO A 1 96 ? 0.714 3.394 -17.046 1.00 65.88 96 PRO A C 1
ATOM 793 O O . PRO A 1 96 ? 0.351 2.730 -16.079 1.00 65.88 96 PRO A O 1
ATOM 796 N N . LYS A 1 97 ? 0.476 4.708 -17.137 1.00 76.06 97 LYS A N 1
ATOM 797 C CA . LYS A 1 97 ? -0.238 5.504 -16.122 1.00 76.06 97 LYS A CA 1
ATOM 798 C C . LYS A 1 97 ? 0.496 5.659 -14.777 1.00 76.06 97 LYS A C 1
ATOM 800 O O . LYS A 1 97 ? -0.161 5.724 -13.738 1.00 76.06 97 LYS A O 1
ATOM 805 N N . LEU A 1 98 ? 1.820 5.817 -14.794 1.00 81.56 98 LEU A N 1
ATOM 806 C CA . LEU A 1 98 ? 2.649 6.074 -13.604 1.00 81.56 98 LEU A CA 1
ATOM 807 C C . LEU A 1 98 ? 2.047 7.120 -12.638 1.00 81.56 98 LEU A C 1
ATOM 809 O O . LEU A 1 98 ? 1.899 6.856 -11.449 1.00 81.56 98 LEU A O 1
ATOM 81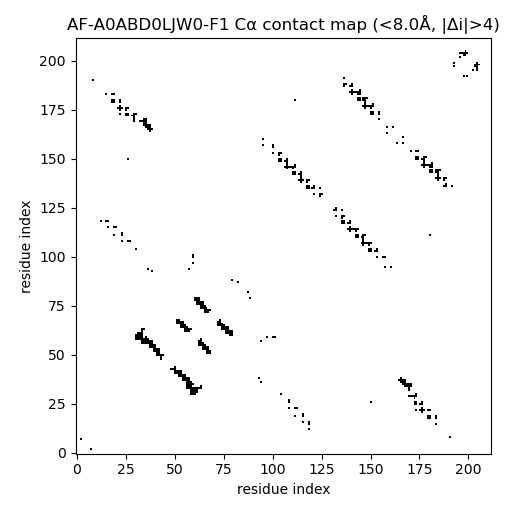3 N N . ASN A 1 99 ? 1.600 8.274 -13.147 1.00 84.94 99 ASN A N 1
ATOM 814 C CA . ASN A 1 99 ? 0.998 9.327 -12.315 1.00 84.94 99 ASN A CA 1
ATOM 815 C C . ASN A 1 99 ? -0.331 8.916 -11.660 1.00 84.94 99 ASN A C 1
ATOM 817 O O . ASN A 1 99 ? -0.611 9.324 -10.534 1.00 84.94 99 ASN A O 1
ATOM 821 N N . LEU A 1 100 ? -1.143 8.097 -12.339 1.00 87.31 100 LEU A N 1
ATOM 822 C CA . LEU A 1 100 ? -2.370 7.562 -11.749 1.00 87.31 100 LEU A CA 1
ATOM 823 C C . LEU A 1 100 ? -2.030 6.588 -10.618 1.00 87.31 100 LEU A C 1
ATOM 825 O O . LEU A 1 100 ? -2.636 6.673 -9.556 1.00 87.31 100 LEU A O 1
ATOM 829 N N . LEU A 1 101 ? -1.054 5.700 -10.836 1.00 90.12 101 LEU A N 1
ATOM 830 C CA . LEU A 1 101 ? -0.607 4.734 -9.830 1.00 90.12 101 LEU A CA 1
ATOM 831 C C . LEU A 1 101 ? -0.044 5.442 -8.596 1.00 90.12 101 LEU A C 1
ATOM 833 O O . LEU A 1 101 ? -0.493 5.157 -7.491 1.00 90.12 101 LEU A O 1
ATOM 837 N N . ARG A 1 102 ? 0.823 6.448 -8.774 1.00 91.06 102 ARG A N 1
ATOM 838 C CA . ARG A 1 102 ? 1.290 7.309 -7.672 1.00 91.06 102 ARG A CA 1
ATOM 839 C C . ARG A 1 102 ? 0.129 7.903 -6.881 1.00 91.06 102 ARG A C 1
ATOM 841 O O . ARG A 1 102 ? 0.131 7.843 -5.657 1.00 91.06 102 ARG A O 1
ATOM 848 N N . GLY A 1 103 ? -0.862 8.468 -7.574 1.00 92.25 103 GLY A N 1
ATOM 849 C CA . GLY A 1 103 ? -2.032 9.068 -6.934 1.00 92.25 103 GLY A CA 1
ATOM 850 C C . GLY A 1 103 ? -2.855 8.059 -6.131 1.00 92.25 103 GLY A C 1
ATOM 851 O O . GLY A 1 103 ? -3.227 8.343 -4.994 1.00 92.25 103 GLY A O 1
ATOM 852 N N . VAL A 1 104 ? -3.106 6.875 -6.695 1.00 94.94 104 VAL A N 1
ATOM 853 C CA . VAL A 1 104 ? -3.873 5.801 -6.044 1.00 94.94 104 VAL A CA 1
ATOM 854 C C . VAL A 1 104 ? -3.135 5.249 -4.822 1.00 94.94 104 VAL A C 1
ATOM 856 O O . VAL A 1 104 ? -3.738 5.135 -3.755 1.00 94.94 104 VAL A O 1
ATOM 859 N N . GLU A 1 105 ? -1.837 4.969 -4.938 1.00 94.69 105 GLU A N 1
ATOM 860 C CA . GLU A 1 105 ? -1.026 4.419 -3.843 1.00 94.69 105 GLU A CA 1
ATOM 861 C C . GLU A 1 105 ? -0.797 5.440 -2.718 1.00 94.69 105 GLU A C 1
ATOM 863 O O . GLU A 1 105 ? -0.874 5.099 -1.536 1.00 94.69 105 GLU A O 1
ATOM 868 N N . LEU A 1 106 ? -0.605 6.723 -3.046 1.00 95.31 106 LEU A N 1
ATOM 869 C CA . LEU A 1 106 ? -0.542 7.785 -2.037 1.00 95.31 106 LEU A CA 1
ATOM 870 C C . LEU A 1 106 ? -1.884 7.991 -1.328 1.00 95.31 106 LEU A C 1
ATOM 872 O O . LEU A 1 106 ? -1.910 8.171 -0.110 1.00 95.31 106 LEU A O 1
ATOM 876 N N . ALA A 1 107 ? -3.000 7.952 -2.064 1.00 96.75 107 ALA A N 1
ATOM 877 C CA . ALA A 1 107 ? -4.329 8.032 -1.464 1.00 96.75 107 ALA A CA 1
ATOM 878 C C . ALA A 1 107 ? -4.586 6.836 -0.535 1.00 96.75 107 ALA A C 1
ATOM 880 O O . ALA A 1 107 ? -5.069 7.019 0.583 1.00 96.75 107 ALA A O 1
ATOM 881 N N . SER A 1 108 ? -4.200 5.631 -0.964 1.00 97.00 108 SER A N 1
ATOM 882 C CA . SER A 1 108 ? -4.228 4.419 -0.143 1.00 97.00 108 SER A CA 1
ATOM 883 C C . SER A 1 108 ? -3.454 4.602 1.165 1.00 97.00 108 SER A C 1
ATOM 885 O O . SER A 1 108 ? -4.011 4.403 2.248 1.00 97.00 108 SER A O 1
ATOM 887 N N . LEU A 1 109 ? -2.208 5.084 1.082 1.00 96.69 109 LEU A N 1
ATOM 888 C CA . LEU A 1 109 ? -1.370 5.355 2.249 1.00 96.69 109 LEU A CA 1
ATOM 889 C C . LEU A 1 109 ? -2.014 6.379 3.191 1.00 96.69 109 LEU A C 1
ATOM 891 O O . LEU A 1 109 ? -2.053 6.159 4.402 1.00 96.69 109 LEU A O 1
ATOM 895 N N . ALA A 1 110 ? -2.558 7.471 2.650 1.00 97.12 110 ALA A N 1
ATOM 896 C CA . ALA A 1 110 ? -3.221 8.504 3.439 1.00 97.12 110 ALA A CA 1
ATOM 897 C C . ALA A 1 110 ? -4.426 7.944 4.215 1.00 97.12 110 ALA A C 1
ATOM 899 O O . ALA A 1 110 ? -4.547 8.178 5.420 1.00 97.12 110 ALA A O 1
ATOM 900 N N . PHE A 1 111 ? -5.282 7.148 3.566 1.00 97.31 111 PHE A N 1
ATOM 901 C CA . PHE A 1 111 ? -6.395 6.483 4.248 1.00 97.31 111 PHE A CA 1
ATOM 902 C C . PHE A 1 111 ? -5.920 5.436 5.262 1.00 97.31 111 PHE A C 1
ATOM 904 O O . PHE A 1 111 ? -6.502 5.335 6.343 1.00 97.31 111 PHE A O 1
ATOM 911 N N . GLY A 1 112 ? -4.840 4.710 4.969 1.00 94.81 112 GLY A N 1
ATOM 912 C CA . GLY A 1 112 ? -4.221 3.765 5.899 1.00 94.81 112 GLY A CA 1
ATOM 913 C C . GLY A 1 112 ? -3.733 4.445 7.182 1.00 94.81 112 GLY A C 1
ATOM 914 O O . GLY A 1 112 ? -3.990 3.955 8.285 1.00 94.81 112 GLY A O 1
ATOM 915 N N . VAL A 1 113 ? -3.109 5.620 7.059 1.00 95.00 113 VAL A N 1
ATOM 916 C CA . VAL A 1 113 ? -2.685 6.444 8.203 1.00 95.00 113 VAL A CA 1
ATOM 917 C C . VAL A 1 113 ? -3.893 6.970 8.984 1.00 95.00 113 VAL A C 1
ATOM 919 O O . VAL A 1 113 ? -3.918 6.859 10.210 1.00 95.00 113 VAL A O 1
ATOM 922 N N . LEU A 1 114 ? -4.924 7.485 8.303 1.00 94.31 114 LEU A N 1
ATOM 923 C CA . LEU A 1 114 ? -6.159 7.951 8.951 1.00 94.31 114 LEU A CA 1
ATOM 924 C C . LEU A 1 114 ? -6.882 6.826 9.705 1.00 94.31 114 LEU A C 1
ATOM 926 O O . LEU A 1 114 ? -7.370 7.040 10.818 1.00 94.31 114 LEU A O 1
ATOM 930 N N . SER A 1 115 ? -6.902 5.618 9.140 1.00 93.19 115 SER A N 1
ATOM 931 C CA . SER A 1 115 ? -7.387 4.418 9.820 1.00 93.19 115 SER A CA 1
ATOM 932 C C . SER A 1 115 ? -6.572 4.129 11.088 1.00 93.19 115 SER A C 1
ATOM 934 O O . SER A 1 115 ? -7.145 3.989 12.172 1.00 93.19 115 SER A O 1
ATOM 936 N N . GLY A 1 116 ? -5.238 4.133 10.994 1.00 88.62 116 GLY A N 1
ATOM 937 C CA . GLY A 1 116 ? -4.353 3.939 12.146 1.00 88.62 116 GLY A CA 1
ATOM 938 C C . GLY A 1 116 ? -4.604 4.950 13.270 1.00 88.62 116 GLY A C 1
ATOM 939 O O . GLY A 1 116 ? -4.676 4.574 14.441 1.00 88.62 116 GLY A O 1
ATOM 940 N N . ILE A 1 117 ? -4.832 6.219 12.920 1.00 88.56 117 ILE A N 1
ATOM 941 C CA . ILE A 1 117 ? -5.217 7.268 13.874 1.00 88.56 117 ILE A CA 1
ATOM 942 C C . ILE A 1 117 ? -6.552 6.920 14.552 1.00 88.56 117 ILE A C 1
ATOM 944 O O . ILE A 1 117 ? -6.654 6.980 15.779 1.00 88.56 117 ILE A O 1
ATOM 948 N N . GLY A 1 118 ? -7.560 6.494 13.784 1.00 83.56 118 GLY A N 1
ATOM 949 C CA . GLY A 1 118 ? -8.847 6.035 14.321 1.00 83.56 118 GLY A CA 1
ATOM 950 C C . GLY A 1 118 ? -8.702 4.888 15.329 1.00 83.56 118 GLY A C 1
ATOM 951 O O . GLY A 1 118 ? -9.375 4.878 16.363 1.00 83.56 118 GLY A O 1
ATOM 952 N N . LEU A 1 119 ? -7.761 3.972 15.089 1.00 83.88 119 LEU A N 1
ATOM 953 C CA . LEU A 1 119 ? -7.477 2.856 15.988 1.00 83.88 119 LEU A CA 1
ATOM 954 C C . LEU A 1 119 ? -6.876 3.297 17.335 1.00 83.88 119 LEU A C 1
ATOM 956 O O . LEU A 1 119 ? -7.193 2.707 18.368 1.00 83.88 119 LEU A O 1
ATOM 960 N N . ILE A 1 120 ? -6.056 4.353 17.349 1.00 83.19 120 ILE A N 1
ATOM 961 C CA . ILE A 1 120 ? -5.498 4.942 18.583 1.00 83.19 120 ILE A CA 1
ATOM 962 C C . ILE A 1 120 ? -6.607 5.578 19.432 1.00 83.19 120 ILE A C 1
ATOM 964 O O . ILE A 1 120 ? -6.586 5.494 20.663 1.00 83.19 120 ILE A O 1
ATOM 968 N N . PHE A 1 121 ? -7.611 6.180 18.790 1.00 80.19 121 PHE A N 1
ATOM 969 C CA . PHE A 1 121 ? -8.753 6.778 19.485 1.00 80.19 121 PHE A CA 1
ATOM 970 C C . PHE A 1 121 ? -9.782 5.754 19.976 1.00 80.19 121 PHE A C 1
ATOM 972 O O . PHE A 1 121 ? -10.557 6.060 20.887 1.00 80.19 121 PHE A O 1
ATOM 979 N N . LEU A 1 122 ? -9.765 4.531 19.443 1.00 78.75 122 LEU A N 1
ATOM 980 C CA . LEU A 1 122 ? -10.673 3.458 19.838 1.00 78.75 122 LEU A CA 1
ATOM 981 C C . LEU A 1 122 ? -10.637 3.151 21.351 1.00 78.75 122 LEU A C 1
ATOM 983 O O . LEU A 1 122 ? -11.689 3.251 21.987 1.00 78.75 122 LEU A O 1
ATOM 987 N N . PRO A 1 123 ? -9.480 2.866 21.986 1.00 73.94 123 PRO A N 1
ATOM 988 C CA . PRO A 1 123 ? -9.424 2.623 23.428 1.00 73.94 123 PRO A CA 1
ATOM 989 C C . PRO A 1 123 ? -9.801 3.854 24.263 1.00 73.94 123 PRO A C 1
ATOM 991 O O . PRO A 1 123 ? -10.390 3.709 25.332 1.00 73.94 123 PRO A O 1
ATOM 994 N N . LEU A 1 124 ? -9.521 5.067 23.774 1.00 72.81 124 LEU A N 1
ATOM 995 C CA . LEU A 1 124 ? -9.903 6.312 24.450 1.00 72.81 124 LEU A CA 1
ATOM 996 C C . LEU A 1 124 ? -11.428 6.512 24.438 1.00 72.81 124 LEU A C 1
ATOM 998 O O . LEU A 1 124 ? -12.000 7.018 25.407 1.00 72.81 124 LEU A O 1
ATOM 1002 N N . SER A 1 125 ? -12.099 6.077 23.369 1.00 69.81 125 SER A N 1
ATOM 1003 C CA . SER A 1 125 ? -13.552 6.196 23.210 1.00 69.81 125 SER A CA 1
ATOM 1004 C C . SER A 1 125 ? -14.358 5.268 24.130 1.00 69.81 125 SER A C 1
ATOM 1006 O O . SER A 1 125 ? -15.474 5.629 24.503 1.00 69.81 125 SER A O 1
ATOM 1008 N N . LEU A 1 126 ? -13.768 4.156 24.600 1.00 66.12 126 LEU A N 1
ATOM 1009 C CA . LEU A 1 126 ? -14.402 3.201 25.528 1.00 66.12 126 LEU A CA 1
ATOM 1010 C C . LEU A 1 126 ? -14.838 3.840 26.858 1.00 66.12 126 LEU A C 1
ATOM 1012 O O . LEU A 1 126 ? -15.720 3.323 27.536 1.00 66.12 126 LEU A O 1
ATOM 1016 N N . THR A 1 127 ? -14.233 4.970 27.230 1.00 66.06 127 THR A N 1
ATOM 1017 C CA . THR A 1 127 ? -14.507 5.674 28.494 1.00 66.06 127 THR A CA 1
ATOM 1018 C C . THR A 1 127 ? -15.583 6.758 28.385 1.00 66.06 127 THR A C 1
ATOM 1020 O O . THR A 1 127 ? -15.992 7.310 29.403 1.00 66.06 127 THR A O 1
ATOM 1023 N N . ARG A 1 128 ? -16.046 7.101 27.172 1.00 62.81 128 ARG A N 1
ATOM 1024 C CA . ARG A 1 128 ? -16.863 8.308 26.911 1.00 62.81 128 ARG A CA 1
ATOM 1025 C C . ARG A 1 128 ? -18.228 8.027 26.259 1.00 62.81 128 ARG A C 1
ATOM 1027 O O . ARG A 1 128 ? -18.805 8.929 25.651 1.00 62.81 128 ARG A O 1
ATOM 1034 N N . GLY A 1 129 ? -18.752 6.809 26.414 1.00 63.00 129 GLY A N 1
ATOM 1035 C CA . GLY A 1 129 ? -20.099 6.408 25.983 1.00 63.00 129 GLY A CA 1
ATOM 1036 C C . GLY A 1 129 ? -20.162 5.717 24.612 1.00 63.00 129 GLY A C 1
ATOM 1037 O O . GLY A 1 129 ? -19.283 5.883 23.768 1.00 63.00 129 GLY A O 1
ATOM 1038 N N . GLY A 1 130 ? -21.234 4.945 24.386 1.00 69.56 130 GLY A N 1
ATOM 1039 C CA . GLY A 1 130 ? -21.360 4.029 23.241 1.00 69.56 130 GLY A CA 1
ATOM 1040 C C . GLY A 1 130 ? -21.356 4.697 21.861 1.00 69.56 130 GLY A C 1
ATOM 1041 O O . GLY A 1 130 ? -20.734 4.179 20.941 1.00 69.56 130 GLY A O 1
ATOM 1042 N N . TRP A 1 131 ? -21.963 5.883 21.706 1.00 74.31 131 TRP A N 1
ATOM 1043 C CA . TRP A 1 131 ? -22.049 6.570 20.403 1.00 74.31 131 TRP A CA 1
ATOM 1044 C C . TRP A 1 131 ? -20.669 6.908 19.809 1.00 74.31 131 TRP A C 1
ATOM 1046 O O . TRP A 1 131 ? -20.431 6.715 18.617 1.00 74.31 131 TRP A O 1
ATOM 1056 N N . ARG A 1 132 ? -19.729 7.367 20.648 1.00 78.19 132 ARG A N 1
ATOM 1057 C CA . ARG A 1 132 ? -18.373 7.740 20.211 1.00 78.19 132 ARG A CA 1
ATOM 1058 C C . ARG A 1 132 ? -17.558 6.523 19.795 1.00 78.19 132 ARG A C 1
ATOM 1060 O O . ARG A 1 132 ? -16.761 6.621 18.867 1.00 78.19 132 ARG A O 1
ATOM 1067 N N . GLN A 1 133 ? -17.781 5.392 20.458 1.00 76.81 133 GLN A N 1
ATOM 1068 C CA . GLN A 1 133 ? -17.164 4.119 20.101 1.00 76.81 133 GLN A CA 1
ATOM 1069 C C . GLN A 1 133 ? -17.635 3.647 18.719 1.00 76.81 133 GLN A C 1
ATOM 1071 O O . GLN 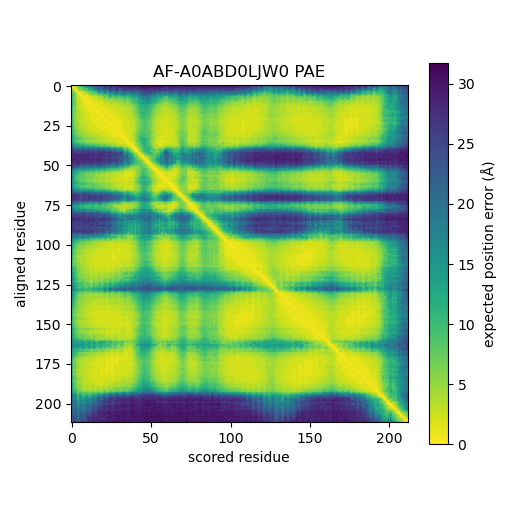A 1 133 ? -16.800 3.228 17.920 1.00 76.81 133 GLN A O 1
ATOM 1076 N N . TYR A 1 134 ? -18.928 3.789 18.394 1.00 76.44 134 TYR A N 1
ATOM 1077 C CA . TYR A 1 134 ? -19.442 3.473 17.055 1.00 76.44 134 TYR A CA 1
ATOM 1078 C C . TYR A 1 134 ? -18.842 4.353 15.976 1.00 76.44 134 TYR A C 1
ATOM 1080 O O . TYR A 1 134 ? -18.419 3.842 14.944 1.00 76.44 134 TYR A O 1
ATOM 1088 N N . LEU A 1 135 ? -18.787 5.666 16.212 1.00 83.50 135 LEU A N 1
ATOM 1089 C CA . LEU A 1 135 ? -18.200 6.576 15.240 1.00 83.50 135 LEU A CA 1
ATOM 1090 C C . LEU A 1 135 ? -16.724 6.230 15.007 1.00 83.50 135 LEU A C 1
ATOM 1092 O O . LEU A 1 135 ? -16.301 6.134 13.862 1.00 83.50 135 LEU A O 1
ATOM 1096 N N . ALA A 1 136 ? -15.958 5.975 16.072 1.00 84.50 136 ALA A N 1
ATOM 1097 C CA . ALA A 1 136 ? -14.549 5.607 15.958 1.00 84.50 136 ALA A CA 1
ATOM 1098 C C . ALA A 1 136 ? -14.349 4.278 15.204 1.00 84.50 136 ALA A C 1
ATOM 1100 O O . ALA A 1 136 ? -13.491 4.202 14.327 1.00 84.50 136 ALA A O 1
ATOM 1101 N N . GLN A 1 137 ? -15.166 3.257 15.490 1.00 85.62 137 GLN A N 1
ATOM 1102 C CA . GLN A 1 137 ? -15.146 1.976 14.771 1.00 85.62 137 GLN A CA 1
ATOM 1103 C C . GLN A 1 137 ? -15.551 2.123 13.302 1.00 85.62 137 GLN A C 1
ATOM 1105 O O . GLN A 1 137 ? -14.872 1.585 12.434 1.00 85.62 137 GLN A O 1
ATOM 1110 N N . ALA A 1 138 ? -16.615 2.871 13.005 1.00 86.88 138 ALA A N 1
ATOM 1111 C CA . ALA A 1 138 ? -17.077 3.095 11.637 1.00 86.88 138 ALA A CA 1
ATOM 1112 C C . ALA A 1 138 ? -16.040 3.866 10.810 1.00 86.88 138 ALA A C 1
ATOM 1114 O O . ALA A 1 138 ? -15.784 3.515 9.660 1.00 86.88 138 ALA A O 1
ATOM 1115 N N . VAL A 1 139 ? -15.404 4.877 11.408 1.00 90.00 139 VAL A N 1
ATOM 1116 C CA . VAL A 1 139 ? -14.322 5.646 10.783 1.00 90.00 139 VAL A CA 1
ATOM 1117 C C . VAL A 1 139 ? -13.101 4.759 10.528 1.00 90.00 139 VAL A C 1
ATOM 1119 O O . VAL A 1 139 ? -12.586 4.743 9.411 1.00 90.00 139 VAL A O 1
ATOM 1122 N N . PHE A 1 140 ? -12.673 3.974 11.522 1.00 91.88 140 PHE A N 1
ATOM 1123 C CA . PHE A 1 140 ? -11.582 3.009 11.364 1.00 91.88 140 PHE A CA 1
ATOM 1124 C C . PHE A 1 140 ? -11.878 1.993 10.252 1.00 91.88 140 PHE A C 1
ATOM 1126 O O . PHE A 1 140 ? -11.053 1.789 9.359 1.00 91.88 140 PHE A O 1
ATOM 1133 N N . ALA A 1 141 ? -13.061 1.379 10.274 1.00 92.69 141 ALA A N 1
ATOM 1134 C CA . ALA A 1 141 ? -13.449 0.365 9.306 1.00 92.69 141 ALA A CA 1
ATOM 1135 C C . ALA A 1 141 ? -13.569 0.948 7.892 1.00 92.69 141 ALA A C 1
ATOM 1137 O O . ALA A 1 141 ? -13.025 0.379 6.948 1.00 92.69 141 ALA A O 1
ATOM 1138 N N . GLY A 1 142 ? -14.209 2.112 7.749 1.00 94.31 142 GLY A N 1
ATOM 1139 C CA . GLY A 1 142 ? -14.376 2.798 6.469 1.00 94.31 142 GLY A CA 1
ATOM 1140 C C . GLY A 1 142 ? -13.042 3.176 5.829 1.00 94.31 142 GLY A C 1
ATOM 1141 O O . GLY A 1 142 ? -12.797 2.830 4.673 1.00 94.31 142 GLY A O 1
ATOM 1142 N N . PHE A 1 143 ? -12.144 3.815 6.585 1.00 96.44 143 PHE A N 1
ATOM 1143 C CA . PHE A 1 143 ? -10.821 4.163 6.063 1.00 96.44 143 PHE A CA 1
ATOM 1144 C C . PHE A 1 143 ? -9.951 2.936 5.787 1.00 96.44 143 PHE A C 1
ATOM 1146 O O . PHE A 1 143 ? -9.238 2.929 4.787 1.00 96.44 143 PHE A O 1
ATOM 1153 N N . SER A 1 144 ? -10.048 1.877 6.599 1.00 95.88 144 SER A N 1
ATOM 1154 C CA . SER A 1 144 ? -9.346 0.616 6.321 1.00 95.88 144 SER A CA 1
ATOM 1155 C C . SER A 1 144 ? -9.819 -0.011 5.011 1.00 95.88 144 SER A C 1
ATOM 1157 O O . SER A 1 144 ? -9.000 -0.400 4.187 1.00 95.88 144 SER A O 1
ATOM 1159 N N . LEU A 1 145 ? -11.131 -0.070 4.771 1.00 97.12 145 LEU A N 1
ATOM 1160 C CA . LEU A 1 145 ? -11.657 -0.627 3.524 1.00 97.12 145 LEU A CA 1
ATOM 1161 C C . LEU A 1 145 ? -11.226 0.188 2.300 1.00 97.12 145 LEU A C 1
ATOM 1163 O O . LEU A 1 145 ? -10.833 -0.399 1.295 1.00 97.12 145 LEU A O 1
ATOM 1167 N N . LEU A 1 146 ? -11.257 1.522 2.390 1.00 97.44 146 LEU A N 1
ATOM 1168 C CA . LEU A 1 146 ? -10.814 2.400 1.303 1.00 97.44 146 LEU A CA 1
ATOM 1169 C C . LEU A 1 146 ? -9.314 2.266 1.023 1.00 97.44 146 LEU A C 1
ATOM 1171 O O . LEU A 1 146 ? -8.932 2.131 -0.137 1.00 97.44 146 LEU A O 1
ATOM 1175 N N . ALA A 1 147 ? -8.477 2.253 2.064 1.00 97.19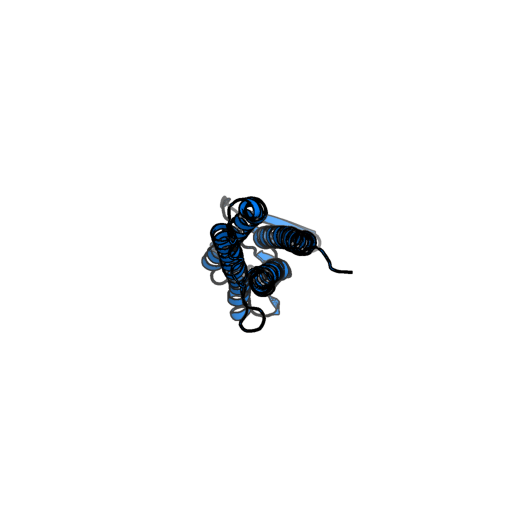 147 ALA A N 1
ATOM 1176 C CA . ALA A 1 147 ? -7.038 2.025 1.928 1.00 97.19 147 ALA A CA 1
ATOM 1177 C C . ALA A 1 147 ? -6.762 0.668 1.269 1.00 97.19 147 ALA A C 1
ATOM 1179 O O . ALA A 1 147 ? -6.066 0.575 0.261 1.00 97.19 147 ALA A O 1
ATOM 1180 N N . GLY A 1 148 ? -7.398 -0.383 1.789 1.00 96.94 148 GLY A N 1
ATOM 1181 C CA . GLY A 1 148 ? -7.252 -1.736 1.277 1.00 96.94 148 GLY A CA 1
ATOM 1182 C C . GLY A 1 148 ? -7.657 -1.873 -0.191 1.00 96.94 148 GLY A C 1
ATOM 1183 O O . GLY A 1 148 ? -6.921 -2.447 -0.993 1.00 96.94 148 GLY A O 1
ATOM 1184 N N . PHE A 1 149 ? -8.798 -1.290 -0.559 1.00 97.75 149 PHE A N 1
ATOM 1185 C CA . PHE A 1 149 ? -9.287 -1.284 -1.934 1.00 97.75 149 PHE A CA 1
ATOM 1186 C C . PHE A 1 149 ? -8.341 -0.543 -2.884 1.00 97.75 149 PHE A C 1
ATOM 1188 O O . PHE A 1 149 ? -8.031 -1.064 -3.953 1.00 97.75 149 PHE A O 1
ATOM 1195 N N . LEU A 1 150 ? -7.862 0.646 -2.505 1.00 97.44 150 LEU A N 1
ATOM 1196 C CA . LEU A 1 150 ? -6.988 1.450 -3.361 1.00 97.44 150 LEU A CA 1
ATOM 1197 C C . LEU A 1 150 ? -5.609 0.807 -3.557 1.00 97.44 150 LEU A C 1
ATOM 1199 O O . LEU A 1 150 ? -5.133 0.788 -4.689 1.00 97.44 150 LEU A O 1
ATOM 1203 N N . ALA A 1 151 ? -5.017 0.221 -2.509 1.00 95.56 151 ALA A N 1
ATOM 1204 C CA . ALA A 1 151 ? -3.758 -0.528 -2.620 1.00 95.56 151 ALA A CA 1
ATOM 1205 C C . ALA A 1 151 ? -3.861 -1.680 -3.638 1.00 95.56 151 ALA A C 1
ATOM 1207 O O . ALA A 1 151 ? -2.990 -1.873 -4.480 1.00 95.56 151 ALA A O 1
ATOM 1208 N N . VAL A 1 152 ? -4.960 -2.443 -3.597 1.00 96.00 152 VAL A N 1
ATOM 1209 C CA . VAL A 1 152 ? -5.180 -3.541 -4.551 1.00 96.00 152 VAL A CA 1
ATOM 1210 C C . VAL A 1 152 ? -5.505 -3.000 -5.946 1.00 96.00 152 VAL A C 1
ATOM 1212 O O . VAL A 1 152 ? -5.037 -3.548 -6.943 1.00 96.00 152 VAL A O 1
ATOM 1215 N N . LEU A 1 153 ? -6.276 -1.913 -6.041 1.00 94.88 153 LEU A N 1
ATOM 1216 C CA . LEU A 1 153 ? -6.642 -1.296 -7.315 1.00 94.88 153 LEU A CA 1
ATOM 1217 C C . LEU A 1 153 ? -5.414 -0.805 -8.091 1.00 94.88 153 LEU A C 1
ATOM 1219 O O . LEU A 1 153 ? -5.367 -1.004 -9.305 1.00 94.88 153 LEU A O 1
ATOM 1223 N N . GLY A 1 154 ? -4.432 -0.193 -7.423 1.00 89.38 154 GLY A N 1
ATOM 1224 C CA . GLY A 1 154 ? -3.189 0.248 -8.063 1.00 89.38 154 GLY A CA 1
ATOM 1225 C C . GLY A 1 154 ? -2.464 -0.915 -8.744 1.00 89.38 154 GLY A C 1
ATOM 1226 O O . GLY A 1 154 ? -2.206 -0.879 -9.951 1.00 89.38 154 GLY A O 1
ATOM 1227 N N . VAL A 1 155 ? -2.263 -2.011 -8.012 1.00 91.62 155 VAL A N 1
ATOM 1228 C CA . VAL A 1 155 ? -1.658 -3.238 -8.553 1.00 91.62 155 VAL A CA 1
ATOM 1229 C C . VAL A 1 155 ? -2.504 -3.847 -9.682 1.00 91.62 155 VAL A C 1
ATOM 1231 O O . VAL A 1 155 ? -1.966 -4.222 -10.726 1.00 91.62 155 VAL A O 1
ATOM 1234 N N . LEU A 1 156 ? -3.832 -3.905 -9.538 1.00 91.75 156 LEU A N 1
ATOM 1235 C CA . LEU A 1 156 ? -4.729 -4.435 -10.575 1.00 91.75 156 LEU A CA 1
ATOM 1236 C C . LEU A 1 156 ? -4.679 -3.623 -11.875 1.00 91.75 156 LEU A C 1
ATOM 1238 O O . LEU A 1 156 ? -4.677 -4.196 -12.962 1.00 91.75 156 LEU A O 1
ATOM 1242 N N . VAL A 1 157 ? -4.613 -2.294 -11.786 1.00 89.94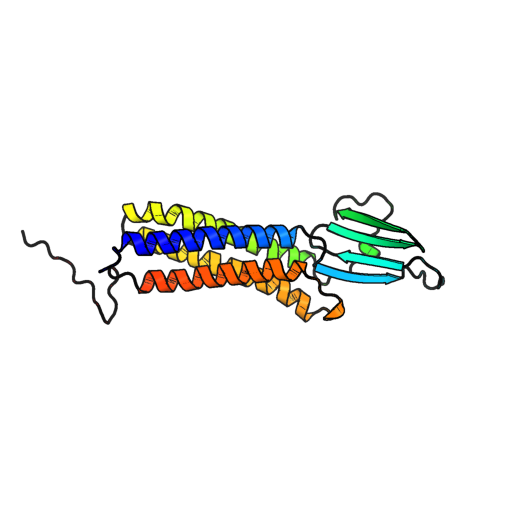 157 VAL A N 1
ATOM 1243 C CA . VAL A 1 157 ? -4.532 -1.421 -12.968 1.00 89.94 157 VAL A CA 1
ATOM 1244 C C . VAL A 1 157 ? -3.249 -1.670 -13.758 1.00 89.94 157 VAL A C 1
ATOM 1246 O O . VAL A 1 157 ? -3.291 -1.655 -14.991 1.00 89.94 157 VAL A O 1
ATOM 1249 N N . LEU A 1 158 ? -2.131 -1.902 -13.067 1.00 87.12 158 LEU A N 1
ATOM 1250 C CA . LEU A 1 158 ? -0.861 -2.222 -13.712 1.00 87.12 158 LEU A CA 1
ATOM 1251 C C . LEU A 1 158 ? -0.890 -3.632 -14.318 1.00 87.12 158 LEU A C 1
ATOM 1253 O O . LEU A 1 158 ? -0.632 -3.796 -15.507 1.00 87.12 158 LEU A O 1
ATOM 1257 N N . THR A 1 159 ? -1.269 -4.640 -13.531 1.00 87.75 159 THR A N 1
ATOM 1258 C CA . THR A 1 159 ? -1.306 -6.047 -13.974 1.00 87.75 159 THR A CA 1
ATOM 1259 C C . THR A 1 159 ? -2.276 -6.286 -15.135 1.00 87.75 159 THR A C 1
ATOM 1261 O O . THR A 1 159 ? -1.987 -7.096 -16.008 1.00 87.75 159 THR A O 1
ATOM 1264 N N . ALA A 1 160 ? -3.384 -5.543 -15.216 1.00 87.69 160 ALA A N 1
ATOM 1265 C CA . ALA A 1 160 ? -4.343 -5.644 -16.320 1.00 87.69 160 ALA A CA 1
ATOM 1266 C C . ALA A 1 160 ? -3.821 -5.096 -17.661 1.00 87.69 160 ALA A C 1
ATOM 1268 O O . ALA A 1 160 ? -4.419 -5.360 -18.705 1.00 87.69 160 ALA A O 1
ATOM 1269 N N . LYS A 1 161 ? -2.756 -4.287 -17.648 1.00 81.69 161 LYS A N 1
ATOM 1270 C CA . LYS A 1 161 ? -2.202 -3.636 -18.848 1.00 81.69 161 LYS A CA 1
ATOM 1271 C C . LYS A 1 161 ? -0.827 -4.150 -19.252 1.00 81.69 161 LYS A C 1
ATOM 1273 O O . LYS A 1 161 ? -0.375 -3.826 -20.348 1.00 81.69 161 LYS A O 1
ATOM 1278 N N . SER A 1 162 ? -0.187 -4.920 -18.386 1.00 80.44 162 SER A N 1
ATOM 1279 C CA . SER A 1 162 ? 1.190 -5.368 -18.541 1.00 80.44 162 SER A CA 1
ATOM 1280 C C . SER A 1 162 ? 1.255 -6.852 -18.880 1.00 80.44 162 SER A C 1
ATOM 1282 O O . SER A 1 162 ? 0.398 -7.636 -18.473 1.00 80.44 162 SER A O 1
ATOM 1284 N N . ALA A 1 163 ? 2.290 -7.253 -19.616 1.00 79.12 163 ALA A N 1
ATOM 1285 C CA . ALA A 1 163 ? 2.587 -8.666 -19.798 1.00 79.12 163 ALA A CA 1
ATOM 1286 C C . ALA A 1 163 ? 3.013 -9.282 -18.449 1.00 79.12 163 ALA A C 1
ATOM 1288 O O . ALA A 1 163 ? 3.701 -8.622 -17.673 1.00 79.12 163 ALA A O 1
ATOM 1289 N N . PRO A 1 164 ? 2.672 -10.550 -18.155 1.00 74.31 164 PRO A N 1
ATOM 1290 C CA . PRO A 1 164 ? 3.076 -11.188 -16.902 1.00 74.31 164 PRO A CA 1
ATOM 1291 C C . PRO A 1 164 ? 4.594 -11.203 -16.676 1.00 74.31 164 PRO A C 1
ATOM 1293 O O . PRO A 1 164 ? 5.040 -11.148 -15.537 1.00 74.31 164 PRO A O 1
ATOM 1296 N N . SER A 1 165 ? 5.377 -11.256 -17.758 1.00 74.38 165 SER A N 1
ATOM 1297 C CA . SER A 1 165 ? 6.842 -11.284 -17.725 1.00 74.38 165 SER A CA 1
ATOM 1298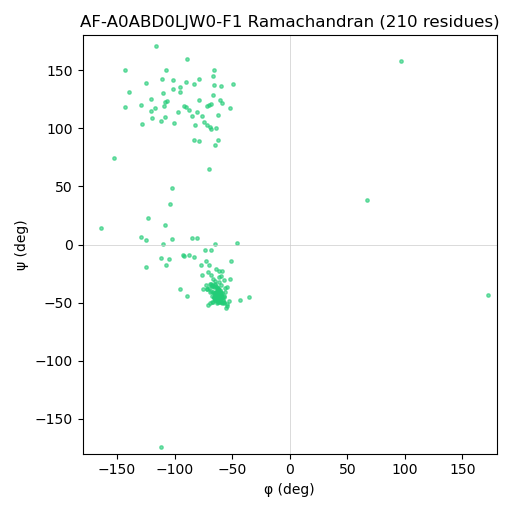 C C . SER A 1 165 ? 7.489 -9.955 -17.339 1.00 74.38 165 SER A C 1
ATOM 1300 O O . SER A 1 165 ? 8.675 -9.957 -17.058 1.00 74.38 165 SER A O 1
ATOM 1302 N N . SER A 1 166 ? 6.752 -8.840 -17.343 1.00 78.12 166 SER A N 1
ATOM 1303 C CA . SER A 1 166 ? 7.282 -7.522 -16.973 1.00 78.12 166 SER A CA 1
ATOM 1304 C C . SER A 1 166 ? 6.879 -7.075 -15.568 1.00 78.12 166 SER A C 1
ATOM 1306 O O . SER A 1 166 ? 7.157 -5.947 -15.178 1.00 78.12 166 SER A O 1
ATOM 1308 N N . LEU A 1 167 ? 6.199 -7.920 -14.789 1.00 82.81 167 LEU A N 1
ATOM 1309 C CA . LEU A 1 167 ? 5.775 -7.600 -13.426 1.00 82.81 167 LEU A CA 1
ATOM 1310 C C . LEU A 1 167 ? 6.789 -8.118 -12.406 1.00 82.81 167 LEU A C 1
ATOM 1312 O O . LEU A 1 167 ? 7.188 -9.281 -12.457 1.00 82.81 167 LEU A O 1
ATOM 1316 N N . HIS A 1 168 ? 7.127 -7.290 -11.418 1.00 89.12 168 HIS A N 1
ATOM 1317 C CA . HIS A 1 168 ? 8.081 -7.659 -10.374 1.00 89.12 168 HIS A CA 1
ATOM 1318 C C . HIS A 1 168 ? 7.504 -7.719 -8.965 1.00 89.12 168 HIS A C 1
ATOM 1320 O O . HIS A 1 168 ? 6.367 -7.343 -8.675 1.00 89.12 168 HIS A O 1
ATOM 1326 N N . TRP A 1 169 ? 8.333 -8.247 -8.064 1.00 90.56 169 TRP A N 1
ATOM 1327 C CA . TRP A 1 169 ? 7.959 -8.627 -6.711 1.00 90.56 169 TRP A CA 1
ATOM 1328 C C . TRP A 1 169 ? 7.526 -7.451 -5.827 1.00 90.56 169 TRP A C 1
ATOM 1330 O O . TRP A 1 169 ? 6.801 -7.695 -4.861 1.00 90.56 169 TRP A O 1
ATOM 1340 N N . ALA A 1 170 ? 7.893 -6.194 -6.125 1.00 91.38 170 ALA A N 1
ATOM 1341 C CA . ALA A 1 170 ? 7.485 -5.070 -5.274 1.00 91.38 170 ALA A CA 1
ATOM 1342 C C . ALA A 1 170 ? 5.957 -4.925 -5.212 1.00 91.38 170 ALA A C 1
ATOM 1344 O O . ALA A 1 170 ? 5.438 -4.525 -4.174 1.00 91.38 170 ALA A O 1
ATOM 1345 N N . LEU A 1 171 ? 5.232 -5.350 -6.256 1.00 91.19 171 LEU A N 1
ATOM 1346 C CA . LEU A 1 171 ? 3.761 -5.364 -6.319 1.00 91.19 171 LEU A CA 1
ATOM 1347 C C . LEU A 1 171 ? 3.104 -6.260 -5.261 1.00 91.19 171 LEU A C 1
ATOM 1349 O O . LEU A 1 171 ? 1.944 -6.054 -4.889 1.00 91.19 171 LEU A O 1
ATOM 1353 N N . VAL A 1 172 ? 3.840 -7.245 -4.746 1.00 94.50 172 VAL A N 1
ATOM 1354 C CA . VAL A 1 172 ? 3.364 -8.117 -3.668 1.00 94.50 172 VAL A CA 1
ATOM 1355 C C . VAL A 1 172 ? 3.154 -7.312 -2.386 1.00 94.50 172 VAL A C 1
ATOM 1357 O O . VAL A 1 172 ? 2.203 -7.578 -1.655 1.00 94.50 172 VAL A O 1
ATOM 1360 N N . LEU A 1 173 ? 3.984 -6.299 -2.118 1.00 95.94 173 LEU A N 1
ATOM 1361 C CA . LEU A 1 173 ? 3.921 -5.553 -0.862 1.00 95.94 173 LEU A CA 1
ATOM 1362 C C . LEU A 1 173 ? 2.648 -4.689 -0.739 1.00 95.94 173 LEU A C 1
ATOM 1364 O O . LEU A 1 173 ? 1.947 -4.854 0.265 1.00 95.94 173 LEU A O 1
ATOM 1368 N N . PRO A 1 174 ? 2.265 -3.850 -1.729 1.00 95.19 174 PRO A N 1
ATOM 1369 C CA . PRO A 1 174 ? 0.974 -3.160 -1.722 1.00 95.19 174 PRO A CA 1
ATOM 1370 C C . PRO A 1 174 ? -0.208 -4.129 -1.703 1.00 95.19 174 PRO A C 1
ATOM 1372 O O . PRO A 1 174 ? -1.198 -3.874 -1.025 1.00 95.19 174 PRO A O 1
ATOM 1375 N N . THR A 1 175 ? -0.093 -5.279 -2.375 1.00 95.25 175 THR A N 1
ATOM 1376 C CA . THR A 1 175 ? -1.142 -6.310 -2.361 1.00 95.25 175 THR A CA 1
ATOM 1377 C C . THR A 1 175 ? -1.361 -6.859 -0.949 1.00 95.25 175 THR A C 1
ATOM 1379 O O . THR A 1 175 ? -2.492 -6.890 -0.463 1.00 95.25 175 THR A O 1
ATOM 1382 N N . VAL A 1 176 ? -0.285 -7.245 -0.253 1.00 96.75 176 VAL A N 1
ATOM 1383 C CA . VAL A 1 176 ? -0.341 -7.723 1.138 1.00 96.75 176 VAL A CA 1
ATOM 1384 C C . VAL A 1 176 ? -0.883 -6.637 2.067 1.00 96.75 176 VAL A C 1
ATOM 1386 O O . VAL A 1 176 ? -1.769 -6.919 2.875 1.00 96.75 176 VAL A O 1
ATOM 1389 N N . ALA A 1 177 ? -0.412 -5.394 1.928 1.00 96.75 177 ALA A N 1
ATOM 1390 C CA . ALA A 1 177 ? -0.934 -4.259 2.688 1.00 96.75 177 ALA A CA 1
ATOM 1391 C C . ALA A 1 177 ? -2.444 -4.077 2.469 1.00 96.75 177 ALA A C 1
ATOM 1393 O O . ALA A 1 177 ? -3.209 -3.947 3.428 1.00 96.75 177 ALA A O 1
ATOM 1394 N N . GLY A 1 178 ? -2.875 -4.157 1.210 1.00 96.25 178 GLY A N 1
ATOM 1395 C CA . GLY A 1 178 ? -4.268 -4.067 0.807 1.00 96.25 178 GLY A CA 1
ATOM 1396 C C . GLY A 1 178 ? -5.146 -5.119 1.481 1.00 96.25 178 GLY A C 1
ATOM 1397 O O . GLY A 1 178 ? -6.159 -4.788 2.103 1.00 96.25 178 GLY A O 1
ATOM 1398 N N . PHE A 1 179 ? -4.720 -6.384 1.439 1.00 97.25 179 PHE A N 1
ATOM 1399 C CA . PHE A 1 179 ? -5.425 -7.484 2.100 1.00 97.25 179 PHE A CA 1
ATOM 1400 C C . PHE A 1 179 ? -5.502 -7.317 3.618 1.00 97.25 179 PHE A C 1
ATOM 1402 O O . PHE A 1 179 ? -6.561 -7.563 4.197 1.00 97.25 179 PHE A O 1
ATOM 1409 N N . LEU A 1 180 ? -4.422 -6.876 4.266 1.00 96.75 180 LEU A N 1
ATOM 1410 C CA . LEU A 1 180 ? -4.415 -6.636 5.710 1.00 96.75 180 LEU A CA 1
ATOM 1411 C C . LEU A 1 180 ? -5.418 -5.546 6.108 1.00 96.75 180 LEU A C 1
ATOM 1413 O O . LEU A 1 180 ? -6.156 -5.715 7.080 1.00 96.75 180 LEU A O 1
ATOM 1417 N N . TRP A 1 181 ? -5.511 -4.457 5.343 1.00 96.75 181 TRP A N 1
ATOM 1418 C CA . TRP A 1 181 ? -6.500 -3.412 5.606 1.00 96.75 181 TRP A CA 1
ATOM 1419 C C . TRP A 1 181 ? -7.938 -3.849 5.327 1.00 96.75 181 TRP A C 1
ATOM 1421 O O . TRP A 1 181 ? -8.822 -3.563 6.139 1.00 96.75 181 TRP A O 1
ATOM 1431 N N . LEU A 1 182 ? -8.183 -4.584 4.239 1.00 96.56 182 LEU A N 1
ATOM 1432 C CA . LEU A 1 182 ? -9.507 -5.152 3.960 1.00 96.56 182 LEU A CA 1
ATOM 1433 C C . LEU A 1 182 ? -9.943 -6.116 5.069 1.00 96.56 182 LEU A C 1
ATOM 1435 O O . LEU A 1 182 ? -11.088 -6.056 5.527 1.00 96.56 182 LEU A O 1
ATOM 1439 N N . PHE A 1 183 ? -9.024 -6.963 5.537 1.00 95.44 183 PHE A N 1
ATOM 1440 C CA . PHE A 1 183 ? -9.255 -7.869 6.656 1.00 95.44 183 PHE A CA 1
ATOM 1441 C C . PHE A 1 183 ? -9.585 -7.096 7.936 1.00 95.44 183 PHE A C 1
ATOM 1443 O O . PHE A 1 183 ? -10.598 -7.379 8.574 1.00 95.44 183 PHE A O 1
ATOM 1450 N N . ASN A 1 184 ? -8.794 -6.077 8.275 1.00 94.12 184 ASN A N 1
ATOM 1451 C CA . ASN A 1 184 ? -9.018 -5.245 9.457 1.00 94.12 184 ASN A CA 1
ATOM 1452 C C . ASN A 1 184 ? -10.367 -4.524 9.424 1.00 94.12 184 ASN A C 1
ATOM 1454 O O . ASN A 1 184 ? -11.118 -4.588 10.399 1.00 94.12 184 ASN A O 1
ATOM 1458 N N . GLY A 1 185 ? -10.704 -3.885 8.301 1.00 93.19 185 GLY A N 1
ATOM 1459 C CA . GLY A 1 185 ? -11.988 -3.204 8.136 1.00 93.19 185 GLY A CA 1
ATOM 1460 C C . GLY A 1 185 ? -13.167 -4.168 8.268 1.00 93.19 185 GLY A C 1
ATOM 1461 O O . GLY A 1 185 ? -14.107 -3.902 9.017 1.00 93.19 185 GLY A O 1
ATOM 1462 N N . SER A 1 186 ? -13.077 -5.332 7.622 1.00 93.44 186 SER A N 1
ATOM 1463 C CA . SER A 1 186 ? -14.119 -6.367 7.673 1.00 93.44 186 SER A CA 1
ATOM 1464 C C . SER A 1 186 ? -14.287 -6.949 9.079 1.00 93.44 186 SER A C 1
ATOM 1466 O O . SER A 1 186 ? -15.405 -7.053 9.587 1.00 93.44 186 SER A O 1
ATOM 1468 N N . MET A 1 187 ? -13.180 -7.280 9.748 1.00 90.56 187 MET A N 1
ATOM 1469 C CA . MET A 1 187 ? -13.198 -7.819 11.109 1.00 90.56 187 MET A CA 1
ATOM 1470 C C . MET A 1 187 ? -13.687 -6.799 12.134 1.00 90.56 187 MET A C 1
ATOM 1472 O O . MET A 1 187 ? -14.306 -7.194 13.120 1.00 90.56 187 MET A O 1
ATOM 1476 N N . SER A 1 188 ? -13.479 -5.501 11.903 1.00 87.81 188 SER A N 1
ATOM 1477 C CA . SER A 1 188 ? -14.028 -4.450 12.763 1.00 87.81 188 SER A CA 1
ATOM 1478 C C . SER A 1 188 ? -15.553 -4.545 12.853 1.00 87.81 188 SER A C 1
ATOM 1480 O O . SER A 1 188 ? -16.098 -4.590 13.956 1.00 87.81 188 SER A O 1
ATOM 1482 N N . PHE A 1 189 ? -16.245 -4.693 11.716 1.00 84.81 189 PHE A N 1
ATOM 1483 C CA . PHE A 1 189 ? -17.703 -4.864 11.693 1.00 84.81 189 PHE A CA 1
ATOM 1484 C C . PHE A 1 189 ? -18.160 -6.131 12.421 1.00 84.81 189 PHE A C 1
ATOM 1486 O O . PHE A 1 189 ? -19.169 -6.107 13.128 1.00 84.81 189 PHE A O 1
ATOM 1493 N N . VAL A 1 190 ? -17.404 -7.225 12.289 1.00 83.69 190 VAL A N 1
ATOM 1494 C CA . VAL A 1 190 ? -17.669 -8.480 13.008 1.00 83.69 190 VAL A CA 1
ATOM 1495 C C . VAL A 1 190 ? -17.557 -8.264 14.518 1.00 83.69 190 VAL A C 1
ATOM 1497 O O . VAL A 1 190 ? -18.481 -8.611 15.252 1.00 83.69 190 VAL A O 1
ATOM 1500 N N . VAL A 1 191 ? -16.476 -7.635 14.986 1.00 79.12 191 VAL A N 1
ATOM 1501 C CA . VAL A 1 191 ? -16.275 -7.316 16.411 1.00 79.12 191 VAL A CA 1
ATOM 1502 C C . VAL A 1 191 ? -17.390 -6.407 16.931 1.00 79.12 191 VAL A C 1
ATOM 1504 O O . VAL A 1 191 ? -17.915 -6.658 18.011 1.00 79.12 191 VAL A O 1
ATOM 1507 N N . CYS A 1 192 ? -17.803 -5.408 16.148 1.00 75.69 192 CYS A N 1
ATOM 1508 C CA . CYS A 1 192 ? -18.920 -4.533 16.499 1.00 75.69 192 CYS A CA 1
ATOM 1509 C C . CYS A 1 192 ? -20.251 -5.288 16.635 1.00 75.69 192 CYS A C 1
ATOM 1511 O O . CYS A 1 192 ? -21.040 -4.960 17.515 1.00 75.69 192 CYS A O 1
ATOM 1513 N N . ARG A 1 193 ? -20.516 -6.291 15.785 1.00 72.38 193 ARG A N 1
ATOM 1514 C CA . ARG A 1 193 ? -21.755 -7.088 15.828 1.00 72.38 193 ARG A CA 1
ATOM 1515 C C . ARG A 1 193 ? -21.817 -8.036 17.027 1.00 72.38 193 ARG A C 1
ATOM 1517 O O . ARG A 1 193 ? -22.894 -8.244 17.572 1.00 72.38 193 ARG A O 1
ATOM 1524 N N . TYR A 1 194 ? -20.693 -8.643 17.398 1.00 65.25 194 TYR A N 1
ATOM 1525 C CA . TYR A 1 194 ? -20.628 -9.622 18.490 1.00 65.25 194 TYR A CA 1
ATOM 1526 C C . TYR A 1 194 ? -20.473 -8.993 19.877 1.00 65.25 194 TYR A C 1
ATOM 1528 O O . TYR A 1 194 ? -20.296 -9.715 20.859 1.00 65.25 194 TYR A O 1
ATOM 1536 N N . ASP A 1 195 ? -20.532 -7.669 19.980 1.00 59.28 195 ASP A N 1
ATOM 1537 C CA . ASP A 1 195 ? -20.491 -6.995 21.266 1.00 59.28 195 ASP A CA 1
ATOM 1538 C C . ASP A 1 195 ? -21.881 -7.026 21.942 1.00 59.28 195 ASP A C 1
ATOM 1540 O O . ASP A 1 195 ? -22.830 -6.416 21.444 1.00 59.28 195 ASP A O 1
ATOM 1544 N N . PRO A 1 196 ? -22.030 -7.738 23.079 1.00 50.84 196 PRO A N 1
ATOM 1545 C CA . PRO A 1 196 ? -23.318 -7.976 23.732 1.00 50.84 196 PRO A CA 1
ATOM 1546 C C . PRO A 1 196 ? -23.958 -6.726 24.357 1.00 50.84 196 PRO A C 1
ATOM 1548 O O . PRO A 1 196 ? -25.084 -6.814 24.839 1.00 50.84 196 PRO A O 1
ATOM 1551 N N . THR A 1 197 ? -23.292 -5.561 24.365 1.00 50.69 197 THR A N 1
ATOM 1552 C CA . THR A 1 197 ? -23.943 -4.277 24.710 1.00 50.69 197 THR A CA 1
ATOM 1553 C C . THR A 1 197 ? -24.862 -3.739 23.622 1.00 50.69 197 THR A C 1
ATOM 1555 O O . THR A 1 197 ? -25.511 -2.713 23.828 1.00 50.69 197 THR A O 1
ATOM 1558 N N . TYR A 1 198 ? -24.913 -4.392 22.465 1.00 51.41 198 TYR A N 1
ATOM 1559 C CA . TYR A 1 198 ? -25.684 -3.942 21.321 1.00 51.41 198 TYR A CA 1
ATOM 1560 C C . TYR A 1 198 ? -26.707 -5.017 21.005 1.00 51.41 198 TYR A C 1
ATOM 1562 O O . TYR A 1 198 ? -26.350 -6.114 20.589 1.00 51.41 198 TYR A O 1
ATOM 1570 N N . GLY A 1 199 ? -27.975 -4.713 21.282 1.00 45.25 199 GLY A N 1
ATOM 1571 C CA . GLY A 1 199 ? -29.056 -5.672 21.135 1.00 45.25 199 GLY A CA 1
ATOM 1572 C C . GLY A 1 199 ? -29.020 -6.295 19.749 1.00 45.25 199 GLY A C 1
ATOM 1573 O O . GLY A 1 199 ? -29.146 -5.587 18.751 1.00 45.25 199 GLY A O 1
ATOM 1574 N N . THR A 1 200 ? -28.823 -7.605 19.681 1.00 51.00 200 THR A N 1
ATOM 1575 C CA . THR A 1 200 ? -29.075 -8.356 18.454 1.00 51.00 200 THR A CA 1
ATOM 1576 C C . THR A 1 200 ? -30.536 -8.813 18.472 1.00 51.00 200 THR A C 1
ATOM 1578 O O . THR A 1 200 ? -31.134 -8.876 19.549 1.00 51.00 200 THR A O 1
ATOM 1581 N N . PRO A 1 201 ? -31.141 -9.155 17.320 1.00 48.16 201 PRO A N 1
ATOM 1582 C CA . PRO A 1 201 ? -32.470 -9.775 17.299 1.00 48.16 201 PRO A CA 1
ATOM 1583 C C . PRO A 1 201 ? -32.560 -11.006 18.217 1.00 48.16 201 PRO A C 1
ATOM 1585 O O . PRO A 1 201 ? -33.608 -11.264 18.798 1.00 48.16 201 PRO A O 1
ATOM 1588 N N . ASP A 1 202 ? -31.434 -11.705 18.395 1.00 43.34 202 ASP A N 1
ATOM 1589 C CA . ASP A 1 202 ? -31.300 -12.904 19.226 1.00 43.34 202 ASP A CA 1
ATOM 1590 C C . ASP A 1 202 ? -30.881 -12.613 20.685 1.00 43.34 202 ASP A C 1
ATOM 1592 O O . ASP A 1 202 ? -30.883 -13.517 21.517 1.00 43.34 202 ASP A O 1
ATOM 1596 N N . ASN A 1 203 ? -30.492 -11.375 21.015 1.00 45.88 203 ASN A N 1
ATOM 1597 C CA . ASN A 1 203 ? -30.108 -10.950 22.365 1.00 45.88 203 ASN A CA 1
ATOM 1598 C C . ASN A 1 203 ? -30.379 -9.443 22.553 1.00 45.88 203 ASN A C 1
ATOM 1600 O O . ASN A 1 203 ? -29.444 -8.635 22.499 1.00 45.88 203 ASN A O 1
ATOM 1604 N N . PRO A 1 204 ? -31.650 -9.030 22.707 1.00 49.84 204 PRO A N 1
ATOM 1605 C CA . PRO A 1 204 ? -32.005 -7.629 22.876 1.00 49.84 204 PRO A CA 1
ATOM 1606 C C . PRO A 1 204 ? -31.460 -7.107 24.209 1.00 49.84 204 PRO A C 1
ATOM 1608 O O . PRO A 1 204 ? -31.682 -7.692 25.268 1.00 49.84 204 PRO A O 1
ATOM 1611 N N . VAL A 1 205 ? -30.751 -5.980 24.163 1.00 50.62 205 VAL A N 1
ATOM 1612 C CA . VAL A 1 205 ? -30.280 -5.284 25.364 1.00 50.62 205 VAL A CA 1
ATOM 1613 C C . VAL A 1 205 ? -31.503 -4.711 26.065 1.00 50.62 205 VAL A C 1
ATOM 1615 O O . VAL A 1 205 ? -32.057 -3.698 25.640 1.00 50.62 205 VAL A O 1
ATOM 1618 N N . VAL A 1 206 ? -31.957 -5.395 27.114 1.00 47.38 206 VAL A N 1
ATOM 1619 C CA . VAL A 1 206 ? -33.021 -4.900 27.987 1.00 47.38 206 VAL A CA 1
ATOM 1620 C C . VAL A 1 206 ? -32.453 -3.695 28.744 1.00 47.38 206 VAL A C 1
ATOM 1622 O O . VAL A 1 206 ? -31.429 -3.848 29.416 1.00 47.38 206 VAL A O 1
ATOM 1625 N N . PRO A 1 207 ? -33.044 -2.490 28.636 1.00 45.91 207 PRO A N 1
ATOM 1626 C CA . PRO A 1 207 ? -32.622 -1.374 29.467 1.00 45.91 207 PRO A CA 1
ATOM 1627 C C . PRO A 1 207 ? -32.844 -1.761 30.931 1.00 45.91 207 PRO A C 1
ATOM 1629 O O . PRO A 1 207 ? -33.947 -2.144 31.319 1.00 45.91 207 PRO A O 1
ATOM 1632 N N . ILE A 1 208 ? -31.782 -1.694 31.734 1.00 47.62 208 ILE A N 1
ATOM 1633 C CA . ILE A 1 208 ? -31.881 -1.837 33.184 1.00 47.62 208 ILE A CA 1
ATOM 1634 C C . ILE A 1 208 ? -32.626 -0.590 33.659 1.00 47.62 208 ILE A C 1
ATOM 1636 O O . ILE A 1 208 ? -32.055 0.496 33.715 1.00 47.62 208 ILE A O 1
ATOM 1640 N N . VAL A 1 209 ? -33.926 -0.726 33.903 1.00 43.19 209 VAL A N 1
ATOM 1641 C CA . VAL A 1 209 ? -34.693 0.287 34.621 1.00 43.19 209 VAL A CA 1
ATOM 1642 C C . VAL A 1 209 ? -34.232 0.179 36.070 1.00 43.19 209 VAL A C 1
ATOM 1644 O O . VAL A 1 209 ? -34.580 -0.784 36.751 1.00 43.19 209 VAL A O 1
ATOM 1647 N N . GLU A 1 210 ? -33.387 1.107 36.519 1.00 44.88 210 GLU A N 1
ATOM 1648 C CA . GLU A 1 210 ? -33.167 1.311 37.950 1.00 44.88 210 GLU A CA 1
ATOM 1649 C C . GLU A 1 210 ? -34.505 1.776 38.531 1.00 44.88 210 GLU A C 1
ATOM 1651 O O . GLU A 1 210 ? -34.927 2.913 38.328 1.00 44.88 210 GLU A O 1
ATOM 1656 N N . SER A 1 211 ? -35.236 0.851 39.152 1.00 43.06 211 SER A N 1
ATOM 1657 C CA . SER A 1 211 ? -36.374 1.193 39.995 1.00 43.06 211 SER A CA 1
ATOM 1658 C C . SER A 1 211 ? -35.830 1.826 41.272 1.00 43.06 211 SER A C 1
ATOM 1660 O O . SER A 1 211 ? -35.052 1.172 41.972 1.00 43.06 211 SER A O 1
ATOM 1662 N N . GLU A 1 212 ? -36.220 3.080 41.507 1.00 38.66 212 GLU A N 1
ATOM 1663 C CA . GLU A 1 212 ? -36.011 3.838 42.751 1.00 38.66 212 GLU A CA 1
ATOM 1664 C C . GLU A 1 212 ? -36.377 3.045 44.014 1.00 38.66 212 GLU A C 1
ATOM 1666 O O . GLU A 1 212 ? -37.362 2.266 43.977 1.00 38.66 212 GLU A O 1
#

Radius of gyration: 24.28 Å; Cα contacts (8 Å, |Δi|>4): 296; chains: 1; bounding box: 68×36×80 Å

Organism: NCBI:txid370345

Foldseek 3Di:
DDDPPVNVVVVLLVLLLVLLVLLLVLLVQLQPDLAFWWDWDQPDPVPDPPGWIWIWRGHLFWIWIFTDDPPDGPIDIGGPPPPDDDDDVVVVVPQPPSVVLVVLSVLLSVLSVQLSVLSVCLVVVVVPDDVSNVVSLLSNLVSLQSSLVSLVVSLVVRVVPDDPVTGGDSNVSSNSSSVSSNVSSVVSVVSVVPNLCPQDPVRGDDPPPPDD